Protein AF-A0A1G3MYM2-F1 (afdb_monomer)

Nearest PDB structures (foldseek):
  8jvi-assembly1_C  TM=4.795E-01  e=2.966E+00  Homo sapiens
  8jvi-assembly1_B  TM=2.446E-01  e=1.247E+00  Homo sapiens
  3g4x-assembly1_A  TM=4.030E-01  e=6.106E+00  Streptomyces coelicolor

Sequence (318 aa):
MAQHQAIEKPDFHPVFSILAILSVGLVLFGGLAGVITGSWQVRMYVAIASMIFDLVFVLEFLLRLFVFLPAPSTRPASHLVEMILLLVSSAVPFVIVSGPFILGWANADFTLAAVRGYWTSPNAVAALGTIASLRLLRPLRFFIAPLVDQQAGKLFIALIAALLCLVFGFAVAVDALLLPGYRGALIDTRRGISANLVLLPVAEANLAARSNVDIQALRIDGRLIFSDRDAKSLRPGDYEYYGDERSGTWFSLKPWQRARSLLEILSALLAISLPLLLAAGLRPRLSDGQSAALPPDSDDSPLHQPVGHAELDGILGK

Secondary structure (DSSP, 8-state):
------------HHHHHHHHHHHHHHHHHHHHHHHHH--HHHHHHHHHHHHHHHHHHHHHHHHHHHTSPPPGGG--HHHHHHHHHHHHHHHHHIIIIIHHHHHHHHTT-TTTGGGGS-S--TT---THHHHHGGGGHHHHHHHHHHHHHTT-HHHHHHHHHHHHHHHHHHHHHIIIIIHHHHHHHHHHHHHHHHHHHHHS-HHHHHHHHHH-TTEEEEEETTEEEEE-GGGGG--TTSEEEEE-SS-EEEEESHHHHHHHHHHHHHHHHHHHHHHHHHHHHHHHHHHHHHHHSSPP------------SSSSTTSS--

Solvent-accessible surface area (backbone atoms only — not comparable to full-atom values): 17448 Å² total; per-residue (Å²): 136,82,82,78,74,77,76,78,74,81,79,60,64,63,60,60,28,52,52,28,52,51,51,40,51,45,49,43,49,33,14,53,50,20,48,74,65,35,43,67,65,61,47,48,54,44,44,53,55,50,36,52,52,28,54,55,40,34,51,52,44,51,46,45,64,74,74,63,58,72,63,84,90,75,67,54,74,46,56,58,54,50,50,50,41,42,42,52,30,11,47,48,30,23,58,73,50,35,41,42,30,52,52,9,59,75,66,72,33,59,67,42,34,4,44,75,52,70,32,84,49,96,78,36,41,57,38,50,38,28,45,46,28,36,22,55,45,52,58,46,44,78,71,42,51,71,42,42,75,68,75,46,43,67,66,48,53,50,49,53,50,51,51,49,51,49,43,51,49,51,23,48,45,41,46,72,45,53,49,52,50,54,47,50,55,50,51,56,51,49,52,53,53,46,59,54,43,72,74,41,59,70,71,57,28,37,51,54,42,71,72,35,91,48,48,39,32,35,30,52,82,69,38,78,69,39,63,44,86,77,46,84,65,74,49,82,70,48,46,48,81,49,74,61,92,40,34,34,34,30,32,49,38,39,66,61,43,21,57,51,17,49,51,27,34,54,32,36,50,54,50,51,47,50,59,50,52,49,53,60,67,45,47,61,61,55,54,55,54,56,68,67,66,53,72,76,80,78,84,77,71,94,79,77,77,84,91,78,75,79,78,66,71,77,76,64,82,132

Radius of gyration: 30.61 Å; Cα contacts (8 Å, |Δi|>4): 347; chains: 1; bounding box: 72×57×110 Å

Structure (mmCIF, N/CA/C/O backbone):
data_AF-A0A1G3MYM2-F1
#
_entry.id   AF-A0A1G3MYM2-F1
#
loop_
_atom_site.group_PDB
_atom_site.id
_atom_site.type_symbol
_atom_site.label_atom_id
_atom_site.label_alt_id
_atom_site.label_comp_id
_atom_site.label_asym_id
_atom_site.label_entity_id
_atom_site.label_seq_id
_atom_site.pdbx_PDB_ins_code
_atom_site.Cartn_x
_atom_site.Cartn_y
_atom_site.Cartn_z
_atom_site.occupancy
_atom_site.B_iso_or_equiv
_atom_site.auth_seq_id
_atom_site.auth_comp_id
_atom_site.auth_asym_id
_atom_site.auth_atom_id
_atom_site.pdbx_PDB_model_num
ATOM 1 N N . MET A 1 1 ? -8.438 -0.134 60.330 1.00 45.81 1 MET A N 1
ATOM 2 C CA . MET A 1 1 ? -9.212 0.010 59.079 1.00 45.81 1 MET A CA 1
ATOM 3 C C . MET A 1 1 ? -8.331 0.720 58.067 1.00 45.81 1 MET A C 1
ATOM 5 O O . MET A 1 1 ? -8.154 1.923 58.172 1.00 45.81 1 MET A O 1
ATOM 9 N N . ALA A 1 2 ? -7.683 -0.029 57.174 1.00 44.78 2 ALA A N 1
ATOM 10 C CA . ALA A 1 2 ? -6.843 0.551 56.131 1.00 44.78 2 ALA A CA 1
ATOM 11 C C . ALA A 1 2 ? -7.739 0.945 54.951 1.00 44.78 2 ALA A C 1
ATOM 13 O O . ALA A 1 2 ? -8.368 0.080 54.344 1.00 44.78 2 ALA A O 1
ATOM 14 N N . GLN A 1 3 ? -7.819 2.242 54.652 1.00 41.62 3 GLN A N 1
ATOM 15 C CA . GLN A 1 3 ? -8.354 2.724 53.383 1.00 41.62 3 GLN A CA 1
ATOM 16 C C . GLN A 1 3 ? -7.460 2.168 52.271 1.00 41.62 3 GLN A C 1
ATOM 18 O O . GLN A 1 3 ? -6.344 2.641 52.063 1.00 41.62 3 GLN A O 1
ATOM 23 N N . HIS A 1 4 ? -7.930 1.139 51.567 1.00 44.09 4 HIS A N 1
ATOM 24 C CA . HIS A 1 4 ? -7.436 0.848 50.230 1.00 44.09 4 HIS A CA 1
ATOM 25 C C . HIS A 1 4 ? -7.813 2.043 49.356 1.00 44.09 4 HIS A C 1
ATOM 27 O O . HIS A 1 4 ? -8.931 2.129 48.853 1.00 44.09 4 HIS A O 1
ATOM 33 N N . GLN A 1 5 ? -6.889 2.998 49.231 1.00 45.84 5 GLN A N 1
ATOM 34 C CA . GLN A 1 5 ? -6.925 3.970 48.150 1.00 45.84 5 GLN A CA 1
ATOM 35 C C . GLN A 1 5 ? -6.967 3.162 46.857 1.00 45.84 5 GLN A C 1
ATOM 37 O O . GLN A 1 5 ? -6.015 2.452 46.526 1.00 45.84 5 GLN A O 1
ATOM 42 N N . ALA A 1 6 ? -8.113 3.203 46.180 1.00 49.12 6 ALA A N 1
ATOM 43 C CA . ALA A 1 6 ? -8.237 2.694 44.832 1.00 49.12 6 ALA A CA 1
ATOM 44 C C . ALA A 1 6 ? -7.198 3.446 44.001 1.00 49.12 6 ALA A C 1
ATOM 46 O O . ALA A 1 6 ? -7.332 4.644 43.771 1.00 49.12 6 ALA A O 1
ATOM 47 N N . ILE A 1 7 ? -6.115 2.757 43.642 1.00 46.94 7 ILE A N 1
ATOM 48 C CA . ILE A 1 7 ? -5.113 3.284 42.726 1.00 46.94 7 ILE A CA 1
ATOM 49 C C . ILE A 1 7 ? -5.864 3.540 41.424 1.00 46.94 7 ILE A C 1
ATOM 51 O O . ILE A 1 7 ? -6.245 2.594 40.729 1.00 46.94 7 ILE A O 1
ATOM 55 N N . GLU A 1 8 ? -6.136 4.813 41.149 1.00 46.19 8 GLU A N 1
ATOM 56 C CA . GLU A 1 8 ? -6.715 5.271 39.895 1.00 46.19 8 GLU A CA 1
ATOM 57 C C . GLU A 1 8 ? -5.798 4.769 38.780 1.00 46.19 8 GLU A C 1
ATOM 59 O O . GLU A 1 8 ? -4.639 5.176 38.662 1.00 46.19 8 GLU A O 1
ATOM 64 N N . LYS A 1 9 ? -6.273 3.779 38.017 1.00 54.12 9 LYS A N 1
ATOM 65 C CA . LYS A 1 9 ? -5.507 3.268 36.886 1.00 54.12 9 LYS A CA 1
ATOM 66 C C . LYS A 1 9 ? -5.423 4.403 35.864 1.00 54.12 9 LYS A C 1
ATOM 68 O O . LYS A 1 9 ? -6.473 4.897 35.461 1.00 54.12 9 LYS A O 1
ATOM 73 N N . PRO A 1 10 ? -4.220 4.817 35.437 1.00 54.44 10 PRO A N 1
ATOM 74 C CA . PRO A 1 10 ? -4.083 5.876 34.451 1.00 54.44 10 PRO A CA 1
ATOM 75 C C . PRO A 1 10 ? -4.841 5.516 33.171 1.00 54.44 10 PRO A C 1
ATOM 77 O O . PRO A 1 10 ? -4.626 4.459 32.569 1.00 54.44 10 PRO A O 1
ATOM 80 N N . ASP A 1 11 ? -5.739 6.410 32.766 1.00 68.44 11 ASP A N 1
ATOM 81 C CA . ASP A 1 11 ? -6.604 6.215 31.613 1.00 68.44 11 ASP A CA 1
ATOM 82 C C . ASP A 1 11 ? -5.821 6.530 30.328 1.00 68.44 11 ASP A C 1
ATOM 84 O O . ASP A 1 11 ? -5.793 7.652 29.829 1.00 68.44 11 ASP A O 1
ATOM 88 N N . PHE A 1 12 ? -5.126 5.534 29.770 1.00 70.94 12 PHE A N 1
ATOM 89 C CA . PHE A 1 12 ? -4.322 5.709 28.545 1.00 70.94 12 PHE A CA 1
ATOM 90 C C . PHE A 1 12 ? -5.161 5.798 27.257 1.00 70.94 12 PHE A C 1
ATOM 92 O O . PHE A 1 12 ? -4.633 5.921 26.148 1.00 70.94 12 PHE A O 1
ATOM 99 N N . HIS A 1 13 ? -6.485 5.736 27.376 1.00 72.50 13 HIS A N 1
ATOM 100 C CA . HIS A 1 13 ? -7.424 5.716 26.262 1.00 72.50 13 HIS A CA 1
ATOM 101 C C . HIS A 1 13 ? -7.286 6.879 25.246 1.00 72.50 13 HIS A C 1
ATOM 103 O O . HIS A 1 13 ? -7.299 6.604 24.036 1.00 72.50 13 HIS A O 1
ATOM 109 N N . PRO A 1 14 ? -7.131 8.156 25.643 1.00 82.56 14 PRO A N 1
ATOM 110 C CA . PRO A 1 14 ? -7.035 9.255 24.683 1.00 82.56 14 PRO A CA 1
ATOM 111 C C . PRO A 1 14 ? -5.728 9.215 23.880 1.00 82.56 14 PRO A C 1
ATOM 113 O O . PRO A 1 14 ? -5.755 9.436 22.669 1.00 82.56 14 PRO A O 1
ATOM 116 N N . VAL A 1 15 ? -4.608 8.829 24.502 1.00 87.69 15 VAL A N 1
ATOM 117 C CA . VAL A 1 15 ? -3.286 8.792 23.850 1.00 87.69 15 VAL A CA 1
ATOM 118 C C . VAL A 1 15 ? -3.286 7.834 22.658 1.00 87.69 15 VAL A C 1
ATOM 120 O O . VAL A 1 15 ? -2.944 8.228 21.545 1.00 87.69 15 VAL A O 1
ATOM 123 N N . PHE A 1 16 ? -3.752 6.596 22.845 1.00 87.44 16 PHE A N 1
ATOM 124 C CA . PHE A 1 16 ? -3.809 5.613 21.755 1.00 87.44 16 PHE A CA 1
ATOM 125 C C . PHE A 1 16 ? -4.806 5.984 20.652 1.00 87.44 16 PHE A C 1
ATOM 127 O O . PHE A 1 16 ? -4.635 5.573 19.505 1.00 87.44 16 PHE A O 1
ATOM 134 N N . SER A 1 17 ? -5.827 6.779 20.973 1.00 85.19 17 SER A N 1
ATOM 135 C CA . SER A 1 17 ? -6.796 7.267 19.985 1.00 85.19 17 SER A CA 1
ATOM 136 C C . SER A 1 17 ? -6.182 8.365 19.111 1.00 85.19 17 SER A C 1
ATOM 138 O O . SER A 1 17 ? -6.335 8.332 17.892 1.00 85.19 17 SER A O 1
ATOM 140 N N . ILE A 1 18 ? -5.414 9.280 19.712 1.00 88.12 18 ILE A N 1
ATOM 141 C CA . ILE A 1 18 ? -4.642 10.301 18.987 1.00 88.12 18 ILE A CA 1
ATOM 142 C C . ILE A 1 18 ? -3.587 9.634 18.101 1.00 88.12 18 ILE A C 1
ATOM 144 O O . ILE A 1 18 ? -3.500 9.944 16.914 1.00 88.12 18 ILE A O 1
ATOM 148 N N . LEU A 1 19 ? -2.833 8.670 18.640 1.00 91.06 19 LEU A N 1
ATOM 149 C CA . LEU A 1 19 ? -1.852 7.912 17.860 1.00 91.06 19 LEU A CA 1
ATOM 150 C C . LEU A 1 19 ? -2.510 7.196 16.676 1.00 91.06 19 LEU A C 1
ATOM 152 O O . LEU A 1 19 ? -1.936 7.171 15.591 1.00 91.06 19 LEU A O 1
ATOM 156 N N . ALA A 1 20 ? -3.715 6.644 16.848 1.00 87.75 20 ALA A N 1
ATOM 157 C CA . ALA A 1 20 ? -4.438 5.997 15.757 1.00 87.75 20 ALA A CA 1
ATOM 158 C C . ALA A 1 20 ? -4.777 6.987 14.634 1.00 87.75 20 ALA A C 1
ATOM 160 O O . ALA A 1 20 ? -4.510 6.693 13.468 1.00 87.75 20 ALA A O 1
ATOM 161 N N . ILE A 1 21 ? -5.277 8.179 14.976 1.00 87.19 21 ILE A N 1
ATOM 162 C CA . ILE A 1 21 ? -5.564 9.248 14.008 1.00 87.19 21 ILE A CA 1
ATOM 163 C C . ILE A 1 21 ? -4.282 9.678 13.282 1.00 87.19 21 ILE A C 1
ATOM 165 O O . ILE A 1 21 ? -4.254 9.702 12.051 1.00 87.19 21 ILE A O 1
ATOM 169 N N . LEU A 1 22 ? -3.200 9.941 14.025 1.00 90.81 22 LEU A N 1
ATOM 170 C CA . LEU A 1 22 ? -1.898 10.305 13.454 1.00 90.81 22 LEU A CA 1
ATOM 171 C C . LEU A 1 22 ? -1.365 9.221 12.513 1.00 90.81 22 LEU A C 1
ATOM 173 O O . LEU A 1 22 ? -0.854 9.530 11.439 1.00 90.81 22 LEU A O 1
ATOM 177 N N . SER A 1 23 ? -1.534 7.949 12.877 1.00 89.69 23 SER A N 1
ATOM 178 C CA . SER A 1 23 ? -1.084 6.827 12.056 1.00 89.69 23 SER A CA 1
ATOM 179 C C . SER A 1 23 ? -1.821 6.736 10.715 1.00 89.69 23 SER A C 1
ATOM 181 O O . SER A 1 23 ? -1.229 6.310 9.728 1.00 89.69 23 SER A O 1
ATOM 183 N N . VAL A 1 24 ? -3.091 7.151 10.653 1.00 85.62 24 VAL A N 1
ATOM 184 C CA . VAL A 1 24 ? -3.856 7.208 9.398 1.00 85.62 24 VAL A CA 1
ATOM 185 C C . VAL A 1 24 ? -3.528 8.477 8.614 1.00 85.62 24 VAL A C 1
ATOM 187 O O . VAL A 1 24 ? -3.388 8.420 7.394 1.00 85.62 24 VAL A O 1
ATOM 190 N N . GLY A 1 25 ? -3.295 9.599 9.300 1.00 87.56 25 GLY A N 1
ATOM 191 C CA . GLY A 1 25 ? -2.748 10.809 8.682 1.00 87.56 25 GLY A CA 1
ATOM 192 C C . GLY A 1 25 ? -1.405 10.551 7.989 1.00 87.56 25 GLY A C 1
ATOM 193 O O . GLY A 1 25 ? -1.175 11.031 6.882 1.00 87.56 25 GLY A O 1
ATOM 194 N N . LEU A 1 26 ? -0.556 9.709 8.582 1.00 87.56 26 LEU A N 1
ATOM 195 C CA . LEU A 1 26 ? 0.698 9.263 7.981 1.00 87.56 26 LEU A CA 1
ATOM 196 C C . LEU A 1 26 ? 0.480 8.456 6.686 1.00 87.56 26 LEU A C 1
ATOM 198 O O . LEU A 1 26 ? 1.238 8.632 5.732 1.00 87.56 26 LEU A O 1
ATOM 202 N N . VAL A 1 27 ? -0.553 7.606 6.622 1.00 83.38 27 VAL A N 1
ATOM 203 C CA . VAL A 1 27 ? -0.915 6.868 5.395 1.00 83.38 27 VAL A CA 1
ATOM 204 C C . VAL A 1 27 ? -1.344 7.837 4.292 1.00 83.38 27 VAL A C 1
ATOM 206 O O . VAL A 1 27 ? -0.861 7.723 3.167 1.00 83.38 27 VAL A O 1
ATOM 209 N N . LEU A 1 28 ? -2.178 8.832 4.614 1.00 86.75 28 LEU A N 1
ATOM 210 C CA . LEU A 1 28 ? -2.576 9.878 3.663 1.00 86.75 28 LEU A CA 1
ATOM 211 C C . LEU A 1 28 ? -1.376 10.690 3.170 1.00 86.75 28 LEU A C 1
ATOM 213 O O . LEU A 1 28 ? -1.234 10.908 1.968 1.00 86.75 28 LEU A O 1
ATOM 217 N N . PHE A 1 29 ? -0.495 11.102 4.084 1.00 88.81 29 PHE A N 1
ATOM 218 C CA . PHE A 1 29 ? 0.734 11.812 3.742 1.00 88.81 29 PHE A CA 1
ATOM 219 C C . PHE A 1 29 ? 1.614 10.983 2.800 1.00 88.81 29 PHE A C 1
ATOM 221 O O . PHE A 1 29 ? 2.083 11.495 1.785 1.00 88.81 29 PHE A O 1
ATOM 228 N N . GLY A 1 30 ? 1.797 9.693 3.092 1.00 84.25 30 GLY A N 1
ATOM 229 C CA . GLY A 1 30 ? 2.564 8.798 2.233 1.00 84.25 30 GLY A CA 1
ATOM 230 C C . GLY A 1 30 ? 1.941 8.577 0.863 1.00 84.25 30 GLY A C 1
ATOM 231 O O . GLY A 1 30 ? 2.665 8.593 -0.132 1.00 84.25 30 GLY A O 1
ATOM 232 N N . GLY A 1 31 ? 0.615 8.445 0.798 1.00 83.44 31 GLY A N 1
ATOM 233 C CA . GLY A 1 31 ? -0.123 8.392 -0.460 1.00 83.44 31 GLY A CA 1
ATOM 234 C C . GLY A 1 31 ? 0.082 9.668 -1.281 1.00 83.44 31 GLY A C 1
A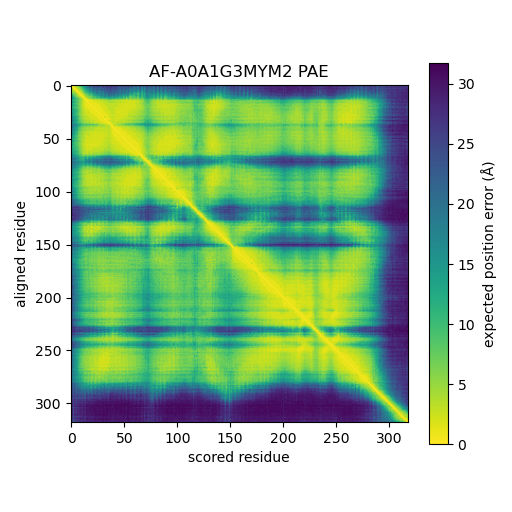TOM 235 O O . GLY A 1 31 ? 0.488 9.601 -2.438 1.00 83.44 31 GLY A O 1
ATOM 236 N N . LEU A 1 32 ? -0.103 10.847 -0.680 1.00 88.69 32 LEU A N 1
ATOM 237 C CA . LEU A 1 32 ? 0.096 12.136 -1.357 1.00 88.69 32 LEU A CA 1
ATOM 238 C C . LEU A 1 32 ? 1.531 12.304 -1.857 1.00 88.69 32 LEU A C 1
ATOM 240 O O . LEU A 1 32 ? 1.756 12.652 -3.018 1.00 88.69 32 LEU A O 1
ATOM 244 N N . ALA A 1 33 ? 2.512 12.003 -1.008 1.00 86.00 33 ALA A N 1
ATOM 245 C CA . ALA A 1 33 ? 3.911 12.084 -1.389 1.00 86.00 33 ALA A CA 1
ATOM 246 C C . ALA A 1 33 ? 4.254 11.081 -2.503 1.00 86.00 33 ALA A C 1
ATOM 248 O O . ALA A 1 33 ? 5.017 11.421 -3.409 1.00 86.00 33 ALA A O 1
ATOM 249 N N . GLY A 1 34 ? 3.657 9.885 -2.490 1.00 81.75 34 GLY A N 1
ATOM 250 C CA . GLY A 1 34 ? 3.785 8.886 -3.551 1.00 81.75 34 GLY A CA 1
ATOM 251 C C . GLY A 1 34 ? 3.180 9.336 -4.885 1.00 81.75 34 GLY A C 1
ATOM 252 O O . GLY A 1 34 ? 3.810 9.153 -5.925 1.00 81.75 34 GLY A O 1
ATOM 253 N N . VAL A 1 35 ? 2.025 10.011 -4.868 1.00 85.81 35 VAL A N 1
ATOM 254 C CA . VAL A 1 35 ? 1.414 10.604 -6.072 1.00 85.81 35 VAL A CA 1
ATOM 255 C C . VAL A 1 35 ? 2.296 11.713 -6.661 1.00 85.81 35 VAL A C 1
ATOM 257 O O . VAL A 1 35 ? 2.531 11.741 -7.870 1.00 85.81 35 VAL A O 1
ATOM 260 N N . ILE A 1 36 ? 2.827 12.608 -5.821 1.00 86.12 36 ILE A N 1
ATOM 261 C CA . ILE A 1 36 ? 3.653 13.738 -6.277 1.00 86.12 36 ILE A CA 1
ATOM 262 C C . ILE A 1 36 ? 5.002 13.237 -6.806 1.00 86.12 36 ILE A C 1
ATOM 264 O O . ILE A 1 36 ? 5.381 13.491 -7.953 1.00 86.12 36 ILE A O 1
ATOM 268 N N . THR A 1 37 ? 5.732 12.505 -5.966 1.00 81.19 37 THR A N 1
ATOM 269 C CA . THR A 1 37 ? 7.144 12.193 -6.214 1.00 81.19 37 THR A CA 1
ATOM 270 C C . THR A 1 37 ? 7.343 10.902 -6.998 1.00 81.19 37 THR A C 1
ATOM 272 O O . THR A 1 37 ? 8.299 10.805 -7.766 1.00 81.19 37 THR A O 1
ATOM 275 N N . GLY A 1 38 ? 6.472 9.903 -6.810 1.00 71.38 38 GLY A N 1
ATOM 276 C CA . GLY A 1 38 ? 6.747 8.533 -7.247 1.00 71.38 38 GLY A CA 1
ATOM 277 C C . GLY A 1 38 ? 8.089 8.018 -6.710 1.00 71.38 38 GLY A C 1
ATOM 278 O O . GLY A 1 38 ? 8.800 7.328 -7.429 1.00 71.38 38 GLY A O 1
ATOM 279 N N . SER A 1 39 ? 8.497 8.456 -5.510 1.00 75.25 39 SER A N 1
ATOM 280 C CA . SER A 1 39 ? 9.750 8.046 -4.873 1.00 75.25 39 SER A CA 1
ATOM 281 C C . SER A 1 39 ? 9.521 6.817 -4.003 1.00 75.25 39 SER A C 1
ATOM 283 O O . SER A 1 39 ? 8.713 6.830 -3.067 1.00 75.25 39 SER A O 1
ATOM 285 N N . TRP A 1 40 ? 10.303 5.766 -4.245 1.00 72.88 40 TRP A N 1
ATOM 286 C CA . TRP A 1 40 ? 10.272 4.578 -3.397 1.00 72.88 40 TRP A CA 1
ATOM 287 C C . TRP A 1 40 ? 10.782 4.850 -1.971 1.00 72.88 40 TRP A C 1
ATOM 289 O O . TRP A 1 40 ? 10.289 4.232 -1.028 1.00 72.88 40 TRP A O 1
ATOM 299 N N . GLN A 1 41 ? 11.723 5.790 -1.783 1.00 77.56 41 GLN A N 1
ATOM 300 C CA . GLN A 1 41 ? 12.315 6.065 -0.463 1.00 77.56 41 GLN A CA 1
ATOM 301 C C . GLN A 1 41 ? 11.296 6.675 0.494 1.00 77.56 41 GLN A C 1
ATOM 303 O O . GLN A 1 41 ? 11.184 6.241 1.638 1.00 77.56 41 GLN A O 1
ATOM 308 N N . VAL A 1 42 ? 10.520 7.654 0.019 1.00 77.00 42 VAL A N 1
ATOM 309 C CA . VAL A 1 42 ? 9.473 8.284 0.834 1.00 77.00 42 VAL A CA 1
ATOM 310 C C . VAL A 1 42 ? 8.458 7.236 1.286 1.00 77.00 42 VAL A C 1
ATOM 312 O O . VAL A 1 42 ? 8.102 7.177 2.464 1.00 77.00 42 VAL A O 1
ATOM 315 N N . ARG A 1 43 ? 8.062 6.341 0.374 1.00 74.12 43 ARG A N 1
ATOM 316 C CA . ARG A 1 43 ? 7.151 5.232 0.680 1.00 74.12 43 ARG A CA 1
ATOM 317 C C . ARG A 1 43 ? 7.748 4.278 1.716 1.00 74.12 43 ARG A C 1
ATOM 319 O O . ARG A 1 43 ? 7.025 3.840 2.608 1.00 74.12 43 ARG A O 1
ATOM 326 N N . MET A 1 44 ? 9.050 4.003 1.640 1.00 76.50 44 MET A N 1
ATOM 327 C CA . MET A 1 44 ? 9.760 3.172 2.614 1.00 76.50 44 MET A CA 1
ATOM 328 C C . MET A 1 44 ? 9.808 3.813 4.011 1.00 76.50 44 MET A C 1
ATOM 330 O O . MET A 1 44 ? 9.581 3.133 5.007 1.00 76.50 44 MET A O 1
ATOM 334 N N . TYR A 1 45 ? 10.036 5.123 4.122 1.00 83.50 45 TYR A N 1
ATOM 335 C CA . TYR A 1 45 ? 10.033 5.791 5.431 1.00 83.50 45 TYR A CA 1
ATOM 336 C C . TYR A 1 45 ? 8.646 5.805 6.075 1.00 83.50 45 TYR A C 1
ATOM 338 O O . TYR A 1 45 ? 8.501 5.461 7.250 1.00 83.50 45 TYR A O 1
ATOM 346 N N . VAL A 1 46 ? 7.610 6.113 5.289 1.00 83.06 46 VAL A N 1
ATOM 347 C CA . VAL A 1 46 ? 6.209 6.014 5.729 1.00 83.06 46 VAL A CA 1
ATOM 348 C C . VAL A 1 46 ? 5.877 4.584 6.159 1.00 83.06 46 VAL A C 1
ATOM 350 O O . VAL A 1 46 ? 5.122 4.380 7.115 1.00 83.06 46 VAL A O 1
ATOM 353 N N . ALA A 1 47 ? 6.474 3.590 5.496 1.00 77.50 47 ALA A N 1
ATOM 354 C CA . ALA A 1 47 ? 6.334 2.192 5.854 1.00 77.50 47 ALA A CA 1
ATOM 355 C C . ALA A 1 47 ? 6.754 1.905 7.282 1.00 77.50 47 ALA A C 1
ATOM 357 O O . ALA A 1 47 ? 5.981 1.373 8.079 1.00 77.50 47 ALA A O 1
ATOM 358 N N . ILE A 1 48 ? 8.009 2.249 7.558 1.00 84.50 48 ILE A N 1
ATOM 359 C CA . ILE A 1 48 ? 8.692 1.937 8.799 1.00 84.50 48 ILE A CA 1
ATOM 360 C C . ILE A 1 48 ? 7.950 2.642 9.927 1.00 84.50 48 ILE A C 1
ATOM 362 O O . ILE A 1 48 ? 7.586 2.008 10.912 1.00 84.50 48 ILE A O 1
ATOM 366 N N . ALA A 1 49 ? 7.604 3.914 9.729 1.00 88.81 49 ALA A N 1
ATOM 367 C CA . ALA A 1 49 ? 6.794 4.659 10.680 1.00 88.81 49 ALA A CA 1
ATOM 368 C C . ALA A 1 49 ? 5.423 3.993 10.922 1.00 88.81 49 ALA A C 1
ATOM 370 O O . ALA A 1 49 ? 5.030 3.782 12.067 1.00 88.81 49 ALA A O 1
ATOM 371 N N . SER A 1 50 ? 4.722 3.558 9.870 1.00 85.31 50 SER A N 1
ATOM 372 C CA . SER A 1 50 ? 3.438 2.852 10.011 1.00 85.31 50 SER A CA 1
ATOM 373 C C . SER A 1 50 ? 3.566 1.481 10.687 1.00 85.31 50 SER A C 1
ATOM 375 O O . SER A 1 50 ? 2.627 1.055 11.351 1.00 85.31 50 SER A O 1
ATOM 377 N N . MET A 1 51 ? 4.692 0.782 10.514 1.00 87.00 51 MET A N 1
ATOM 378 C CA . MET A 1 51 ? 4.999 -0.478 11.204 1.00 87.00 51 MET A CA 1
ATOM 379 C C . MET A 1 51 ? 5.228 -0.246 12.701 1.00 87.00 51 MET A C 1
ATOM 381 O O . MET A 1 51 ? 4.734 -1.016 13.519 1.00 87.00 51 MET A O 1
ATOM 385 N N . ILE A 1 52 ? 5.931 0.830 13.065 1.00 91.50 52 ILE A N 1
ATOM 386 C CA . ILE A 1 52 ? 6.140 1.212 14.468 1.00 91.50 52 ILE A CA 1
ATOM 387 C C . ILE A 1 52 ? 4.791 1.452 15.159 1.00 91.50 52 ILE A C 1
ATOM 389 O O . ILE A 1 52 ? 4.578 0.952 16.261 1.00 91.50 52 ILE A O 1
ATOM 393 N N . PHE A 1 53 ? 3.851 2.134 14.496 1.00 91.69 53 PHE A N 1
ATOM 394 C CA . PHE A 1 53 ? 2.490 2.287 15.019 1.00 91.69 53 PHE A CA 1
ATOM 395 C C . PHE A 1 53 ? 1.801 0.940 15.267 1.00 91.69 53 PHE A C 1
ATOM 397 O O . PHE A 1 53 ? 1.234 0.745 16.339 1.00 91.69 53 PHE A O 1
ATOM 404 N N . ASP A 1 54 ? 1.877 -0.005 14.325 1.00 90.38 54 ASP A N 1
ATOM 405 C CA . ASP A 1 54 ? 1.273 -1.331 14.515 1.00 90.38 54 ASP A CA 1
ATOM 406 C C . ASP A 1 54 ? 1.888 -2.092 15.691 1.00 90.38 54 ASP A C 1
ATOM 408 O O . ASP A 1 54 ? 1.156 -2.713 16.457 1.00 90.38 54 ASP A O 1
ATOM 412 N N . LEU A 1 55 ? 3.209 -2.010 15.877 1.00 91.81 55 LEU A N 1
ATOM 413 C CA . LEU A 1 55 ? 3.889 -2.615 17.025 1.00 91.81 55 LEU A CA 1
ATOM 414 C C . LEU A 1 55 ? 3.395 -2.022 18.348 1.00 91.81 55 LEU A C 1
ATOM 416 O O . LEU A 1 55 ? 3.082 -2.767 19.276 1.00 91.81 55 LEU A O 1
ATOM 420 N N . VAL A 1 56 ? 3.272 -0.693 18.421 1.00 93.25 56 VAL A N 1
ATOM 421 C CA . VAL A 1 56 ? 2.744 0.008 19.602 1.00 93.25 56 VAL A CA 1
ATOM 422 C C . VAL A 1 56 ? 1.303 -0.424 19.895 1.00 93.25 56 VAL A C 1
ATOM 424 O O . VAL A 1 56 ? 0.964 -0.716 21.042 1.00 93.25 56 VAL A O 1
ATOM 427 N N . PHE A 1 57 ? 0.458 -0.514 18.866 1.00 92.50 57 PHE A N 1
ATOM 428 C CA . PHE A 1 57 ? -0.942 -0.917 19.008 1.00 92.50 57 PHE A CA 1
ATOM 429 C C . PHE A 1 57 ? -1.110 -2.386 19.392 1.00 92.50 57 PHE A C 1
ATOM 431 O O . PHE A 1 57 ? -1.954 -2.702 20.229 1.00 92.50 57 PHE A O 1
ATOM 438 N N . VAL A 1 58 ? -0.313 -3.287 18.817 1.00 93.19 58 VAL A N 1
ATOM 439 C CA . VAL A 1 58 ? -0.323 -4.702 19.200 1.00 93.19 58 VAL A CA 1
A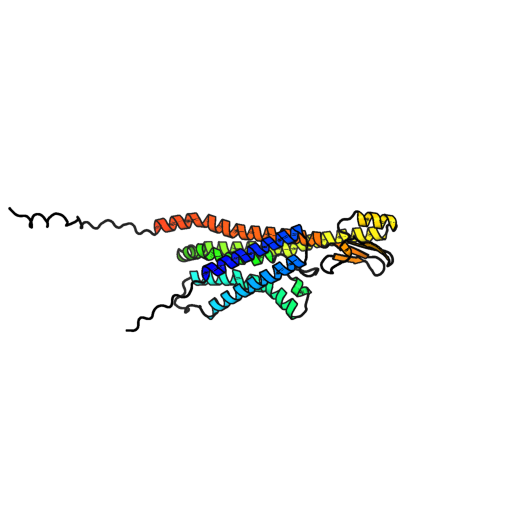TOM 440 C C . VAL A 1 58 ? 0.161 -4.883 20.628 1.00 93.19 58 VAL A C 1
ATOM 442 O O . VAL A 1 58 ? -0.464 -5.631 21.372 1.00 93.19 58 VAL A O 1
ATOM 445 N N . LEU A 1 59 ? 1.217 -4.180 21.045 1.00 91.75 59 LEU A N 1
ATOM 446 C CA . LEU A 1 59 ? 1.695 -4.252 22.423 1.00 91.75 59 LEU A CA 1
ATOM 447 C C . LEU A 1 59 ? 0.612 -3.801 23.411 1.00 91.75 59 LEU A C 1
ATOM 449 O O . LEU A 1 59 ? 0.367 -4.483 24.403 1.00 91.75 59 LEU A O 1
ATOM 453 N N . GLU A 1 60 ? -0.083 -2.699 23.120 1.00 90.81 60 GLU A N 1
ATOM 454 C CA . GLU A 1 60 ? -1.209 -2.244 23.940 1.00 90.81 60 GLU A CA 1
ATOM 455 C C . GLU A 1 60 ? -2.349 -3.270 23.982 1.00 90.81 60 GLU A C 1
ATOM 457 O O . GLU A 1 60 ? -2.869 -3.563 25.061 1.00 90.81 60 GLU A O 1
ATOM 462 N N . PHE A 1 61 ? -2.702 -3.862 22.839 1.00 90.12 61 PHE A N 1
ATOM 463 C CA . PHE A 1 61 ? -3.694 -4.932 22.787 1.00 90.12 61 PHE A CA 1
ATOM 464 C C . PHE A 1 61 ? -3.285 -6.133 23.655 1.00 90.12 61 PHE A C 1
ATOM 466 O O . PHE A 1 61 ? -4.093 -6.602 24.454 1.00 90.12 61 PHE A O 1
ATOM 473 N N . LEU A 1 62 ? -2.035 -6.596 23.558 1.00 89.75 62 LEU A N 1
ATOM 474 C CA . LEU A 1 62 ? -1.527 -7.721 24.350 1.00 89.75 62 LEU A CA 1
ATOM 475 C C . LEU A 1 62 ? -1.523 -7.400 25.851 1.00 89.75 62 LEU A C 1
ATOM 477 O O . LEU A 1 62 ? -1.945 -8.230 26.654 1.00 89.75 62 LEU A O 1
ATOM 481 N N . LEU A 1 63 ? -1.119 -6.188 26.244 1.00 87.06 63 LEU A N 1
ATOM 482 C CA . LEU A 1 63 ? -1.171 -5.756 27.644 1.00 87.06 63 LEU A CA 1
ATOM 483 C C . LEU A 1 63 ? -2.608 -5.766 28.177 1.00 87.06 63 LEU A C 1
ATOM 485 O O . LEU A 1 63 ? -2.860 -6.288 29.262 1.00 87.06 63 LEU A O 1
ATOM 489 N N . ARG A 1 64 ? -3.578 -5.258 27.409 1.00 82.81 64 ARG A N 1
ATOM 490 C CA . ARG A 1 64 ? -4.998 -5.316 27.793 1.00 82.81 64 ARG A CA 1
ATOM 491 C C . ARG A 1 64 ? -5.521 -6.748 27.870 1.00 82.81 64 ARG A C 1
ATOM 493 O O . ARG A 1 64 ? -6.251 -7.069 28.804 1.00 82.81 64 ARG A O 1
ATOM 500 N N . LEU A 1 65 ? -5.113 -7.596 26.927 1.00 85.12 65 LEU A N 1
ATOM 501 C CA . LEU A 1 65 ? -5.552 -8.983 26.844 1.00 85.12 65 LEU A CA 1
ATOM 502 C C . LEU A 1 65 ? -5.031 -9.838 28.011 1.00 85.12 65 LEU A C 1
ATOM 504 O O . LEU A 1 65 ? -5.768 -10.668 28.534 1.00 85.12 65 LEU A O 1
ATOM 508 N N . PHE A 1 66 ? -3.772 -9.654 28.416 1.00 83.31 66 PHE A N 1
ATOM 509 C CA . PHE A 1 66 ? -3.119 -10.537 29.390 1.00 83.31 66 PHE A CA 1
ATOM 510 C C . PHE A 1 66 ? -2.998 -9.948 30.799 1.00 83.31 66 PHE A C 1
ATOM 512 O O . PHE A 1 66 ? -2.996 -10.707 31.764 1.00 83.31 66 PHE A O 1
ATOM 519 N N . VAL A 1 67 ? -2.905 -8.623 30.943 1.00 78.69 67 VAL A N 1
ATOM 520 C CA . VAL A 1 67 ? -2.643 -7.969 32.241 1.00 78.69 67 VAL A CA 1
ATOM 521 C C . VAL A 1 67 ? -3.908 -7.365 32.842 1.00 78.69 67 VAL A C 1
ATOM 523 O O . VAL A 1 67 ? -4.102 -7.403 34.055 1.00 78.69 67 VAL A O 1
ATOM 526 N N . PHE A 1 68 ? -4.786 -6.807 32.007 1.00 71.12 68 PHE A N 1
ATOM 527 C CA . PHE A 1 68 ? -5.934 -6.021 32.471 1.00 71.12 68 PHE A CA 1
ATOM 528 C C . PHE A 1 68 ? -7.284 -6.715 32.289 1.00 71.12 68 PHE A C 1
ATOM 530 O O . PHE A 1 68 ? -8.317 -6.084 32.509 1.00 71.12 68 PHE A O 1
ATOM 537 N N . LEU A 1 69 ? -7.290 -8.000 31.924 1.00 69.38 69 LEU A N 1
ATOM 538 C CA . LEU A 1 69 ? -8.515 -8.741 31.660 1.00 69.38 69 LEU A CA 1
ATOM 539 C C . LEU A 1 69 ? -9.325 -8.930 32.962 1.00 69.38 69 LEU A C 1
ATOM 541 O O . LEU A 1 69 ? -8.849 -9.606 33.878 1.00 69.38 69 LEU A O 1
ATOM 545 N N . PRO A 1 70 ? -10.553 -8.383 33.069 1.00 63.22 70 PRO A N 1
ATOM 546 C CA . PRO A 1 70 ? -11.401 -8.591 34.240 1.00 63.22 70 PRO A CA 1
ATOM 547 C C . PRO A 1 70 ? -11.758 -10.071 34.400 1.00 63.22 70 PRO A C 1
ATOM 549 O O . PRO A 1 70 ? -11.812 -10.813 33.408 1.00 63.22 70 PRO A O 1
ATOM 552 N N . ALA A 1 71 ? -12.051 -10.504 35.628 1.00 64.12 71 ALA A N 1
ATOM 553 C CA . ALA A 1 71 ? -12.527 -11.860 35.894 1.00 64.12 71 ALA A CA 1
ATOM 554 C C . ALA A 1 71 ? -13.758 -12.195 35.015 1.00 64.12 71 ALA A C 1
ATOM 556 O O . ALA A 1 71 ? -14.585 -11.315 34.772 1.00 64.12 71 ALA A O 1
ATOM 557 N N . PRO A 1 72 ? -13.908 -13.440 34.519 1.00 62.66 72 PRO A N 1
ATOM 558 C CA . PRO A 1 72 ? -14.978 -13.805 33.582 1.00 62.66 72 PRO A CA 1
ATOM 559 C C . PRO A 1 72 ? -16.395 -13.503 34.089 1.00 62.66 72 PRO A C 1
ATOM 561 O O . PRO A 1 72 ? -17.285 -13.246 33.286 1.00 62.66 72 PRO A O 1
ATOM 564 N N . SER A 1 73 ? -16.595 -13.513 35.408 1.00 56.88 73 SER A N 1
ATOM 565 C CA . SER A 1 73 ? -17.893 -13.348 36.067 1.00 56.88 73 SER A CA 1
ATOM 566 C C . SER A 1 73 ? -18.421 -11.910 36.118 1.00 56.88 73 SER A C 1
ATOM 568 O O . SER A 1 73 ? -19.587 -11.726 36.446 1.00 56.88 73 SER A O 1
ATOM 570 N N . THR A 1 74 ? -17.611 -10.894 35.795 1.00 62.12 74 THR A N 1
ATOM 571 C CA . THR A 1 74 ? -18.001 -9.472 35.899 1.00 62.12 74 THR A CA 1
ATOM 572 C C . THR A 1 74 ? -17.936 -8.721 34.570 1.00 62.12 74 THR A C 1
ATOM 574 O O . THR A 1 74 ? -17.934 -7.492 34.555 1.00 62.12 74 THR A O 1
ATOM 577 N N . ARG A 1 75 ? -17.861 -9.431 33.436 1.00 67.31 75 ARG A N 1
ATOM 578 C CA . ARG A 1 75 ? -17.676 -8.799 32.122 1.00 67.31 75 ARG A CA 1
ATOM 579 C C . ARG A 1 75 ? -19.007 -8.315 31.535 1.00 67.31 75 ARG A C 1
ATOM 581 O O . ARG A 1 75 ? -19.825 -9.157 31.161 1.00 67.31 75 ARG A O 1
ATOM 588 N N . PRO A 1 76 ? -19.219 -6.997 31.376 1.00 67.88 76 PRO A N 1
ATOM 589 C CA . PRO A 1 76 ? -20.339 -6.499 30.589 1.00 67.88 76 PRO A CA 1
ATOM 590 C C . PRO A 1 76 ? -20.138 -6.833 29.102 1.00 67.88 76 PRO A C 1
ATOM 592 O O . PRO A 1 76 ? -19.009 -6.991 28.628 1.00 67.88 76 PRO A O 1
ATOM 595 N N . ALA A 1 77 ? -21.232 -6.926 28.341 1.00 68.56 77 ALA A N 1
ATOM 596 C CA . ALA A 1 77 ? -21.188 -7.220 26.903 1.00 68.56 77 ALA A CA 1
ATOM 597 C C . ALA A 1 77 ? -20.371 -6.179 26.106 1.00 68.56 77 ALA A C 1
ATOM 599 O O . ALA A 1 77 ? -19.713 -6.526 25.121 1.00 68.56 77 ALA A O 1
ATOM 600 N N . SER A 1 78 ? -20.343 -4.927 26.573 1.00 70.19 78 SER A N 1
ATOM 601 C CA . SER A 1 78 ? -19.512 -3.840 26.044 1.00 70.19 78 SER A CA 1
ATOM 602 C C . SER A 1 78 ? -18.013 -4.154 26.061 1.00 70.19 78 SER A C 1
ATOM 604 O O . SER A 1 78 ? -17.309 -3.792 25.118 1.00 70.19 78 SER A O 1
ATOM 606 N N . HIS A 1 79 ? -17.527 -4.930 27.035 1.00 76.75 79 HIS A N 1
ATOM 607 C CA . HIS A 1 79 ? -16.121 -5.341 27.097 1.00 76.75 79 HIS A CA 1
ATOM 608 C C . HIS A 1 79 ? -15.741 -6.292 25.950 1.00 76.75 79 HIS A C 1
ATOM 610 O O . HIS A 1 79 ? -14.633 -6.229 25.420 1.00 76.75 79 HIS A O 1
ATOM 616 N N . LEU A 1 80 ? -16.645 -7.190 25.539 1.00 77.19 80 LEU A N 1
ATOM 617 C CA . LEU A 1 80 ? -16.388 -8.104 24.420 1.00 77.19 80 LEU A CA 1
ATOM 618 C C . LEU A 1 80 ? -16.275 -7.320 23.107 1.00 77.19 80 LEU A C 1
ATOM 620 O O . LEU A 1 80 ? -15.346 -7.542 22.330 1.00 77.19 80 LEU A O 1
ATOM 624 N N . VAL A 1 81 ? -17.177 -6.360 22.895 1.00 76.19 81 VAL A N 1
ATOM 625 C CA . VAL A 1 81 ? -17.144 -5.465 21.732 1.00 76.19 81 VAL A CA 1
ATOM 626 C C . VAL A 1 81 ? -15.870 -4.619 21.722 1.00 76.19 81 VAL A C 1
ATOM 628 O O . VAL A 1 81 ? -15.223 -4.512 20.681 1.00 76.19 81 VAL A O 1
ATOM 631 N N . GLU A 1 82 ? -15.460 -4.073 22.870 1.00 78.81 82 GLU A N 1
ATOM 632 C CA . GLU A 1 82 ? -14.210 -3.316 22.982 1.00 78.81 82 GLU A CA 1
ATOM 633 C C . GLU A 1 82 ? -12.989 -4.175 22.622 1.00 78.81 82 GLU A C 1
ATOM 635 O O . GLU A 1 82 ? -12.130 -3.736 21.856 1.00 78.81 82 GLU A O 1
ATOM 640 N N . MET A 1 83 ? -12.930 -5.418 23.108 1.00 81.81 83 MET A N 1
ATOM 641 C CA . MET A 1 83 ? -11.836 -6.336 22.781 1.00 81.81 83 MET A CA 1
ATOM 642 C C . MET A 1 83 ? -11.800 -6.696 21.294 1.00 81.81 83 MET A C 1
ATOM 644 O O . MET A 1 83 ? -10.714 -6.750 20.717 1.00 81.81 83 MET A O 1
ATOM 648 N N . ILE A 1 84 ? -12.956 -6.888 20.649 1.00 82.81 84 ILE A N 1
ATOM 649 C CA . ILE A 1 84 ? -13.021 -7.102 19.196 1.00 82.81 84 ILE A CA 1
ATOM 650 C C . ILE A 1 84 ? -12.512 -5.864 18.453 1.00 82.81 84 ILE A C 1
ATOM 652 O O . ILE A 1 84 ? -11.686 -5.990 17.551 1.00 82.81 84 ILE A O 1
ATOM 656 N N . LEU A 1 85 ? -12.955 -4.664 18.839 1.00 81.31 85 LEU A N 1
ATOM 657 C CA . LEU A 1 85 ? -12.496 -3.417 18.221 1.00 81.31 85 LEU A CA 1
ATOM 658 C C . LEU A 1 85 ? -10.982 -3.235 18.380 1.00 81.31 85 LEU A C 1
ATOM 660 O O . LEU A 1 85 ? -10.307 -2.846 17.427 1.00 81.31 85 LEU A O 1
ATOM 664 N N . LEU A 1 86 ? -10.426 -3.551 19.551 1.00 84.38 86 LEU A N 1
ATOM 665 C CA . LEU A 1 86 ? -8.983 -3.511 19.793 1.00 84.38 86 LEU A CA 1
ATOM 666 C C . LEU A 1 86 ? -8.233 -4.556 18.961 1.00 84.38 86 LEU A C 1
ATOM 668 O O . LEU A 1 86 ? -7.241 -4.213 18.320 1.00 84.38 86 LEU A O 1
ATOM 672 N N . LEU A 1 87 ? -8.721 -5.796 18.899 1.00 87.44 87 LEU A N 1
ATOM 673 C CA . LEU A 1 87 ? -8.129 -6.852 18.077 1.00 87.44 87 LEU A CA 1
ATOM 674 C C . LEU A 1 87 ? -8.088 -6.433 16.600 1.00 87.44 87 LEU A C 1
ATOM 676 O O . LEU A 1 87 ? -7.035 -6.468 15.963 1.00 87.44 87 LEU A O 1
ATOM 680 N N . VAL A 1 88 ? -9.222 -5.982 16.066 1.00 86.12 88 VAL A N 1
ATOM 681 C CA . VAL A 1 88 ? -9.364 -5.611 14.653 1.00 86.12 88 VAL A CA 1
ATOM 682 C C . VAL A 1 88 ? -8.597 -4.330 14.317 1.00 86.12 88 VAL A C 1
ATOM 684 O O . VAL A 1 88 ? -8.053 -4.211 13.227 1.00 86.12 88 VAL A O 1
ATOM 687 N N . SER A 1 89 ? -8.486 -3.380 15.243 1.00 87.19 89 SER A N 1
ATOM 688 C CA . SER A 1 89 ? -7.727 -2.142 15.017 1.00 87.19 89 SER A CA 1
ATOM 689 C C . SER A 1 89 ? -6.215 -2.275 15.208 1.00 87.19 89 SER A C 1
ATOM 691 O O . SER A 1 89 ? -5.489 -1.338 14.874 1.00 87.19 89 SER A O 1
ATOM 693 N N . SER A 1 90 ? -5.734 -3.401 15.747 1.00 89.31 90 SER A N 1
ATOM 694 C CA . SER A 1 90 ? -4.324 -3.576 16.136 1.00 89.31 90 SER A CA 1
ATOM 695 C C . SER A 1 90 ? -3.696 -4.799 15.489 1.00 89.31 90 SER A C 1
ATOM 697 O O . SER A 1 90 ? -2.752 -4.681 14.713 1.00 89.31 90 SER A O 1
ATOM 699 N N . ALA A 1 91 ? -4.242 -5.979 15.783 1.00 88.00 91 ALA A N 1
ATOM 700 C CA . ALA A 1 91 ? -3.678 -7.242 15.339 1.00 88.00 91 ALA A CA 1
ATOM 701 C C . ALA A 1 91 ? -3.876 -7.443 13.837 1.00 88.00 91 ALA A C 1
ATOM 703 O O . ALA A 1 91 ? -2.961 -7.908 13.170 1.00 88.00 91 ALA A O 1
ATOM 704 N N . VAL A 1 92 ? -5.028 -7.055 13.284 1.00 85.88 92 VAL A N 1
ATOM 705 C CA . VAL A 1 92 ? -5.302 -7.209 11.847 1.00 85.88 92 VAL A CA 1
ATOM 706 C C . VAL A 1 92 ? -4.362 -6.344 10.990 1.00 85.88 92 VAL A C 1
ATOM 708 O O . VAL A 1 92 ? -3.692 -6.915 10.125 1.00 85.88 92 VAL A O 1
ATOM 711 N N . PRO A 1 93 ? -4.218 -5.020 11.229 1.00 84.31 93 PRO A N 1
ATOM 712 C CA . PRO A 1 93 ? -3.189 -4.221 10.570 1.00 84.31 93 PRO A CA 1
ATOM 713 C C . PRO A 1 93 ? -1.799 -4.821 10.741 1.00 84.31 93 PRO A C 1
ATOM 715 O O . PRO A 1 93 ? -1.096 -5.011 9.757 1.00 84.31 93 PRO A O 1
ATOM 718 N N . PHE A 1 94 ? -1.417 -5.216 11.955 1.00 86.69 94 PHE A N 1
ATOM 719 C CA . PHE A 1 94 ? -0.102 -5.803 12.163 1.00 86.69 94 PHE A CA 1
ATOM 720 C C . PHE A 1 94 ? 0.109 -7.078 11.342 1.00 86.69 94 PHE A C 1
ATOM 722 O O . PHE A 1 94 ? 1.042 -7.123 10.553 1.00 86.69 94 PHE A O 1
ATOM 729 N N . VAL A 1 95 ? -0.755 -8.084 11.469 1.00 84.56 95 VAL A N 1
ATOM 730 C CA . VAL A 1 95 ? -0.590 -9.402 10.835 1.00 84.56 95 VAL A CA 1
ATOM 731 C C . VAL A 1 95 ? -0.632 -9.319 9.313 1.00 84.56 95 VAL A C 1
ATOM 733 O O . VAL A 1 95 ? 0.121 -10.031 8.660 1.00 84.56 95 VAL A O 1
ATOM 736 N N . ILE A 1 96 ? -1.478 -8.460 8.739 1.00 78.94 96 ILE A N 1
ATOM 737 C CA . ILE A 1 96 ? -1.643 -8.393 7.280 1.00 78.94 96 ILE A CA 1
ATOM 738 C C . ILE A 1 96 ? -0.657 -7.402 6.645 1.00 78.94 96 ILE A C 1
ATOM 740 O O . ILE A 1 96 ? -0.155 -7.642 5.550 1.00 78.94 96 ILE A O 1
ATOM 744 N N . VAL A 1 97 ? -0.353 -6.292 7.325 1.00 77.00 97 VAL A N 1
ATOM 745 C CA . VAL A 1 97 ? 0.393 -5.161 6.747 1.00 77.00 97 VAL A CA 1
ATOM 746 C C . VAL A 1 97 ? 1.855 -5.130 7.194 1.00 77.00 97 VAL A C 1
ATOM 748 O O . VAL A 1 97 ? 2.739 -4.836 6.388 1.00 77.00 97 VAL A O 1
ATOM 751 N N . SER A 1 98 ? 2.127 -5.381 8.474 1.00 81.62 98 SER A N 1
ATOM 752 C CA . SER A 1 98 ? 3.463 -5.227 9.077 1.00 81.62 98 SER A CA 1
ATOM 753 C C . SER A 1 98 ? 4.195 -6.550 9.297 1.00 81.62 98 SER A C 1
ATOM 755 O O . SER A 1 98 ? 5.415 -6.596 9.186 1.00 81.62 98 SER A O 1
ATOM 757 N N . GLY A 1 99 ? 3.471 -7.636 9.544 1.00 81.38 99 GLY A N 1
ATOM 758 C CA . GLY A 1 99 ? 4.000 -8.974 9.780 1.00 81.38 99 GLY A CA 1
ATOM 759 C C . GLY A 1 99 ? 4.803 -9.494 8.591 1.00 81.38 99 GLY A C 1
ATOM 760 O O . GLY A 1 99 ? 5.976 -9.810 8.775 1.00 81.38 99 GLY A O 1
ATOM 761 N N . PRO A 1 100 ? 4.252 -9.504 7.362 1.00 77.38 100 PRO A N 1
ATOM 762 C CA . PRO A 1 100 ? 4.983 -9.959 6.184 1.00 77.38 100 PRO A CA 1
ATOM 763 C C . PRO A 1 100 ? 6.220 -9.102 5.902 1.00 77.38 100 PRO A C 1
ATOM 765 O O . PRO A 1 100 ? 7.261 -9.626 5.521 1.00 77.38 100 PRO A O 1
ATOM 768 N N . PHE A 1 101 ? 6.135 -7.795 6.173 1.00 76.75 101 PHE A N 1
ATOM 769 C CA . PHE A 1 101 ? 7.269 -6.884 6.056 1.00 76.75 101 PHE A CA 1
ATOM 770 C C . PHE A 1 101 ? 8.400 -7.249 7.032 1.00 76.75 101 PHE A C 1
ATOM 772 O O . PHE A 1 101 ? 9.547 -7.385 6.610 1.00 76.75 101 PHE A O 1
ATOM 779 N N . ILE A 1 102 ? 8.080 -7.458 8.315 1.00 80.62 102 ILE A N 1
ATOM 780 C CA . ILE A 1 102 ? 9.053 -7.857 9.344 1.00 80.62 102 ILE A CA 1
ATOM 781 C C . ILE A 1 102 ? 9.646 -9.232 9.023 1.00 80.62 102 ILE A C 1
ATOM 783 O O . ILE A 1 102 ? 10.862 -9.396 9.074 1.00 80.62 102 ILE A O 1
ATOM 787 N N . LEU A 1 103 ? 8.807 -10.207 8.661 1.00 81.00 103 LEU A N 1
ATOM 788 C CA . LEU A 1 103 ? 9.244 -11.562 8.317 1.00 81.00 103 LEU A CA 1
ATOM 789 C C . LEU A 1 103 ? 10.138 -11.577 7.074 1.00 81.00 103 LEU A C 1
ATOM 791 O O . LEU A 1 103 ? 11.143 -12.283 7.065 1.00 81.00 103 LEU A O 1
ATOM 795 N N . GLY A 1 104 ? 9.808 -10.788 6.051 1.00 76.19 104 GLY A N 1
ATOM 796 C CA . GLY A 1 104 ? 10.640 -10.646 4.860 1.00 76.19 104 GLY A CA 1
ATOM 797 C C . GLY A 1 104 ? 12.011 -10.065 5.185 1.00 76.19 104 GLY A C 1
ATOM 798 O O . GLY A 1 104 ? 13.028 -10.619 4.780 1.00 76.19 104 GLY A O 1
ATOM 799 N N . TRP A 1 105 ? 12.059 -9.006 5.997 1.00 78.06 105 TRP A N 1
ATOM 800 C CA . TRP A 1 105 ? 13.326 -8.439 6.465 1.00 78.06 105 TRP A CA 1
ATOM 801 C C . TRP A 1 105 ? 14.141 -9.419 7.315 1.00 78.06 105 TRP A C 1
ATOM 803 O O . TRP A 1 105 ? 15.345 -9.541 7.107 1.00 78.06 105 TRP A O 1
ATOM 813 N N . ALA A 1 106 ? 13.498 -10.138 8.237 1.00 85.25 106 ALA A N 1
ATOM 814 C CA . ALA A 1 106 ? 14.166 -11.094 9.118 1.00 85.25 106 ALA A CA 1
ATOM 815 C C . ALA A 1 106 ? 14.771 -12.288 8.360 1.00 85.25 106 ALA A C 1
ATOM 817 O O . ALA A 1 106 ? 15.825 -12.783 8.749 1.00 85.25 106 ALA A O 1
ATOM 818 N N . ASN A 1 107 ? 14.129 -12.727 7.273 1.00 82.88 107 ASN A N 1
ATOM 819 C CA . ASN A 1 107 ? 14.575 -13.868 6.467 1.00 82.88 107 ASN A CA 1
ATOM 820 C C . ASN A 1 107 ? 15.376 -13.466 5.216 1.00 82.88 107 ASN A C 1
ATOM 822 O O . ASN A 1 107 ? 15.660 -14.322 4.383 1.00 82.88 107 ASN A O 1
ATOM 826 N N . ALA A 1 108 ? 15.709 -12.179 5.054 1.00 78.06 108 ALA A N 1
ATOM 827 C CA . ALA A 1 108 ? 16.279 -11.627 3.820 1.00 78.06 108 ALA A CA 1
ATOM 828 C C . ALA A 1 108 ? 15.456 -11.954 2.549 1.00 78.06 108 ALA A C 1
ATOM 830 O O . ALA A 1 108 ? 15.980 -11.957 1.434 1.00 78.06 108 ALA A O 1
ATOM 831 N N . ASP A 1 109 ? 14.151 -12.196 2.706 1.00 72.81 109 ASP A N 1
ATOM 832 C CA . ASP A 1 109 ? 13.214 -12.393 1.609 1.00 72.81 109 ASP A CA 1
ATOM 833 C C . ASP A 1 109 ? 12.611 -11.041 1.214 1.00 72.81 109 ASP A C 1
ATOM 835 O O . ASP A 1 109 ? 11.599 -10.567 1.747 1.00 72.81 109 ASP A O 1
ATOM 839 N N . PHE A 1 110 ? 13.255 -10.411 0.233 1.00 65.75 110 PHE A N 1
ATOM 840 C CA . PHE A 1 110 ? 12.831 -9.121 -0.297 1.00 65.75 110 PHE A CA 1
ATOM 841 C C . PHE A 1 110 ? 11.499 -9.179 -1.052 1.00 65.75 110 PHE A C 1
ATOM 843 O O . PHE A 1 110 ? 10.895 -8.129 -1.262 1.00 65.75 110 PHE A O 1
ATOM 850 N N . THR A 1 111 ? 11.003 -10.368 -1.421 1.00 63.97 111 THR A N 1
ATOM 851 C CA . THR A 1 111 ? 9.669 -10.525 -2.019 1.00 63.97 111 THR A CA 1
ATOM 852 C C . THR A 1 111 ? 8.575 -10.453 -0.957 1.00 63.97 111 THR A C 1
ATOM 854 O O . THR A 1 111 ? 7.577 -9.762 -1.159 1.00 63.97 111 THR A O 1
ATOM 857 N N . LEU A 1 112 ? 8.808 -11.049 0.215 1.00 59.47 112 LEU A N 1
ATOM 858 C CA . LEU A 1 112 ? 7.952 -10.920 1.398 1.00 59.47 112 LEU A CA 1
ATOM 859 C C . LEU A 1 112 ? 8.038 -9.511 2.012 1.00 59.47 112 LEU A C 1
ATOM 861 O O . LEU A 1 112 ? 7.019 -8.918 2.370 1.00 59.47 112 LEU A O 1
ATOM 865 N N . ALA A 1 113 ? 9.228 -8.901 2.027 1.00 59.62 113 ALA A N 1
ATOM 866 C CA . ALA A 1 113 ? 9.396 -7.504 2.442 1.00 59.62 113 ALA A CA 1
ATOM 867 C C . ALA A 1 113 ? 8.719 -6.515 1.468 1.00 59.62 113 ALA A C 1
ATOM 869 O O . ALA A 1 113 ? 8.412 -5.374 1.829 1.00 59.62 113 ALA A O 1
ATOM 870 N N . ALA A 1 114 ? 8.433 -6.959 0.238 1.00 57.84 114 ALA A N 1
ATOM 871 C CA . ALA A 1 114 ? 7.713 -6.196 -0.772 1.00 57.84 114 ALA A CA 1
ATOM 872 C C . ALA A 1 114 ? 6.206 -6.127 -0.537 1.00 57.84 114 ALA A C 1
ATOM 874 O O . ALA A 1 114 ? 5.531 -5.498 -1.346 1.00 57.84 114 ALA A O 1
ATOM 875 N N . VAL A 1 115 ? 5.653 -6.737 0.517 1.00 51.59 115 VAL A N 1
ATOM 876 C CA . VAL A 1 115 ? 4.196 -6.782 0.740 1.00 51.59 115 VAL A CA 1
ATOM 877 C C . VAL A 1 115 ? 3.571 -5.389 0.840 1.00 51.59 115 VAL A C 1
ATOM 879 O O . VAL A 1 115 ? 2.396 -5.246 0.576 1.00 51.59 115 VAL A O 1
ATOM 882 N N . ARG A 1 116 ? 4.348 -4.321 1.038 1.00 51.31 116 ARG A N 1
ATOM 883 C CA . ARG A 1 116 ? 3.891 -2.924 0.917 1.00 51.31 116 ARG A CA 1
ATOM 884 C C . ARG A 1 116 ? 4.428 -2.171 -0.321 1.00 51.31 116 ARG A C 1
ATOM 886 O O . ARG A 1 116 ? 4.434 -0.939 -0.386 1.00 51.31 116 ARG A O 1
ATOM 893 N N . GLY A 1 117 ? 4.827 -2.899 -1.360 1.00 48.44 117 GLY A N 1
ATOM 894 C CA . GLY A 1 117 ? 5.261 -2.347 -2.647 1.00 48.44 117 GLY A CA 1
ATOM 895 C C . GLY A 1 117 ? 6.617 -1.670 -2.610 1.00 48.44 117 GLY A C 1
ATOM 896 O O . GLY A 1 117 ? 6.816 -0.711 -3.355 1.00 48.44 117 GLY A O 1
ATOM 897 N N . TYR A 1 118 ? 7.503 -2.115 -1.720 1.00 48.81 118 TYR A N 1
ATOM 898 C CA . TYR A 1 118 ? 8.859 -1.570 -1.573 1.00 48.81 118 TYR A CA 1
ATOM 899 C C . TYR A 1 118 ? 9.880 -2.227 -2.486 1.00 48.81 118 TYR A C 1
ATOM 901 O O . TYR A 1 118 ? 10.916 -1.635 -2.767 1.00 48.81 118 TYR A O 1
ATOM 909 N N . TRP A 1 119 ? 9.553 -3.415 -2.987 1.00 41.56 119 TRP A N 1
ATOM 910 C CA . TRP A 1 119 ? 10.266 -4.049 -4.078 1.00 41.56 119 TRP A CA 1
ATOM 911 C C . TRP A 1 119 ? 9.348 -4.119 -5.292 1.00 41.56 119 TRP A C 1
ATOM 913 O O . TRP A 1 119 ? 8.129 -4.247 -5.162 1.00 41.56 119 TRP A O 1
ATOM 923 N N . THR A 1 120 ? 9.940 -4.097 -6.477 1.00 49.31 120 THR A N 1
ATOM 924 C CA . THR A 1 120 ? 9.283 -4.146 -7.791 1.00 49.31 120 THR A CA 1
ATOM 925 C C . THR A 1 120 ? 8.702 -5.529 -8.114 1.00 49.31 120 THR A C 1
ATOM 927 O O . THR A 1 120 ? 8.511 -5.890 -9.276 1.00 49.31 120 THR A O 1
ATOM 930 N N . SER A 1 121 ? 8.389 -6.317 -7.079 1.00 48.38 121 SER A N 1
ATOM 931 C CA . SER A 1 121 ? 7.856 -7.664 -7.221 1.00 48.38 121 SER A CA 1
ATOM 932 C C . SER A 1 121 ? 6.513 -7.626 -7.965 1.00 48.38 121 SER A C 1
ATOM 934 O O . SER A 1 121 ? 5.664 -6.783 -7.645 1.00 48.38 121 SER A O 1
ATOM 936 N N . PRO A 1 122 ? 6.299 -8.519 -8.950 1.00 46.66 122 PRO A N 1
ATOM 937 C CA . PRO A 1 122 ? 5.021 -8.753 -9.632 1.00 46.66 122 PRO A CA 1
ATOM 938 C C . PRO A 1 122 ? 3.810 -8.811 -8.695 1.00 46.66 122 PRO A C 1
ATOM 940 O O . PRO A 1 122 ? 2.741 -8.328 -9.052 1.00 46.66 122 PRO A O 1
ATOM 943 N N . ASN A 1 123 ? 4.020 -9.310 -7.473 1.00 45.78 123 ASN A N 1
ATOM 944 C CA . ASN A 1 123 ? 2.969 -9.728 -6.545 1.00 45.78 123 ASN A CA 1
ATOM 945 C C . ASN A 1 123 ? 2.858 -8.838 -5.293 1.00 45.78 123 ASN A C 1
ATOM 947 O O . ASN A 1 123 ? 2.330 -9.263 -4.268 1.00 45.78 123 ASN A O 1
ATOM 951 N N . ALA A 1 124 ? 3.409 -7.622 -5.326 1.00 49.03 124 ALA A N 1
ATOM 952 C CA . ALA A 1 124 ? 3.406 -6.742 -4.163 1.00 49.03 124 ALA A CA 1
ATOM 953 C C . ALA A 1 124 ? 2.001 -6.177 -3.866 1.00 49.03 124 ALA A C 1
ATOM 955 O O . ALA A 1 124 ? 1.575 -5.206 -4.497 1.00 49.03 124 ALA A O 1
ATOM 956 N N . VAL A 1 125 ? 1.336 -6.750 -2.860 1.00 50.72 125 VAL A N 1
ATOM 957 C CA . VAL A 1 125 ? 0.045 -6.327 -2.277 1.00 50.72 125 VAL A CA 1
ATOM 958 C C . VAL A 1 125 ? 0.050 -4.818 -1.988 1.00 50.72 125 VAL A C 1
ATOM 960 O O . VAL A 1 125 ? 1.067 -4.264 -1.576 1.00 50.72 125 VAL A O 1
ATOM 963 N N . ALA A 1 126 ? -1.032 -4.101 -2.263 1.00 50.56 126 ALA A N 1
ATOM 964 C CA . ALA A 1 126 ? -1.110 -2.643 -2.216 1.00 50.56 126 ALA A CA 1
ATOM 965 C C . ALA A 1 126 ? -2.239 -2.063 -1.378 1.00 50.56 126 ALA A C 1
ATOM 967 O O . ALA A 1 126 ? -2.087 -0.951 -0.871 1.00 50.56 126 ALA A O 1
ATOM 968 N N . ALA A 1 127 ? -3.312 -2.800 -1.135 1.00 50.41 127 ALA A N 1
ATOM 969 C CA . ALA A 1 127 ? -4.466 -2.332 -0.384 1.00 50.41 127 ALA A CA 1
ATOM 970 C C . ALA A 1 127 ? -4.269 -2.381 1.138 1.00 50.41 127 ALA A C 1
ATOM 972 O O . ALA A 1 127 ? -5.211 -2.406 1.931 1.00 50.41 127 ALA A O 1
ATOM 973 N N . LEU A 1 128 ? -3.013 -2.321 1.570 1.00 58.88 128 L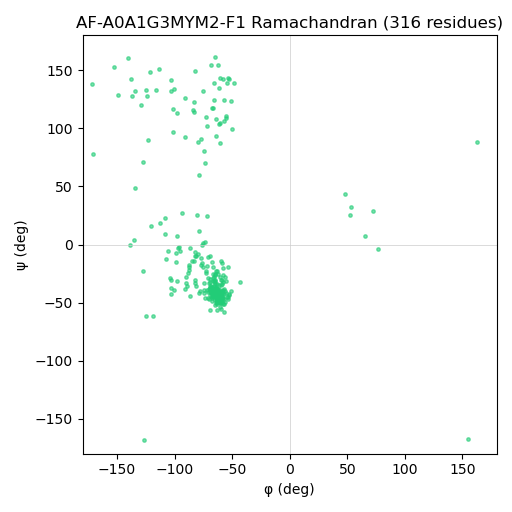EU A N 1
ATOM 974 C CA . LEU A 1 128 ? -2.628 -2.266 2.970 1.00 58.88 128 LEU A CA 1
ATOM 975 C C . LEU A 1 128 ? -2.948 -0.904 3.609 1.00 58.88 128 LEU A C 1
ATOM 977 O O . LEU A 1 128 ? -3.075 -0.825 4.830 1.00 58.88 128 LEU A O 1
ATOM 981 N N . GLY A 1 129 ? -3.161 0.145 2.802 1.00 58.81 129 GLY A N 1
ATOM 982 C CA . GLY A 1 129 ? -3.683 1.436 3.267 1.00 58.81 129 GLY A CA 1
ATOM 983 C C . GLY A 1 129 ? -5.099 1.335 3.852 1.00 58.81 129 GLY A C 1
ATOM 984 O O . GLY A 1 129 ? -5.355 1.880 4.924 1.00 58.81 129 GLY A O 1
ATOM 985 N N . THR A 1 130 ? -5.993 0.568 3.214 1.00 65.38 130 THR A N 1
ATOM 986 C CA . THR A 1 130 ? -7.372 0.326 3.690 1.00 65.38 130 THR A CA 1
ATOM 987 C C . THR A 1 130 ? -7.394 -0.465 4.997 1.00 65.38 130 THR A C 1
ATOM 989 O O . THR A 1 130 ? -8.223 -0.238 5.878 1.00 65.38 130 THR A O 1
ATOM 992 N N . ILE A 1 131 ? -6.456 -1.398 5.156 1.00 74.62 131 ILE A N 1
ATOM 993 C CA . ILE A 1 131 ? -6.349 -2.191 6.383 1.00 74.62 131 ILE A CA 1
ATOM 994 C C . ILE A 1 131 ? -5.768 -1.331 7.512 1.00 74.62 131 ILE A C 1
ATOM 996 O O . ILE A 1 131 ? -6.270 -1.377 8.633 1.00 74.62 131 ILE A O 1
ATOM 1000 N N . ALA A 1 132 ? -4.786 -0.469 7.228 1.00 72.94 132 ALA A N 1
ATOM 1001 C CA . ALA A 1 132 ? -4.249 0.471 8.212 1.00 72.94 132 ALA A CA 1
ATOM 1002 C C . ALA A 1 132 ? -5.317 1.436 8.761 1.00 72.94 132 ALA A C 1
ATOM 1004 O O . ALA A 1 132 ? -5.262 1.821 9.928 1.00 72.94 132 ALA A O 1
ATOM 1005 N N . SER A 1 133 ? -6.336 1.788 7.975 1.00 73.50 133 SER A N 1
ATOM 1006 C CA . SER A 1 133 ? -7.448 2.611 8.463 1.00 73.50 133 SER A CA 1
ATOM 1007 C C . SER A 1 133 ? -8.398 1.912 9.442 1.00 73.50 133 SER A C 1
ATOM 1009 O O . SER A 1 133 ? -9.146 2.605 10.132 1.00 73.50 133 SER A O 1
ATOM 1011 N N . LEU A 1 134 ? -8.309 0.586 9.630 1.00 81.12 134 LEU A N 1
ATOM 1012 C CA . LEU A 1 134 ? -8.993 -0.101 10.740 1.00 81.12 134 LEU A CA 1
ATOM 1013 C C . LEU A 1 134 ? -8.569 0.449 12.111 1.00 81.12 134 LEU A C 1
ATOM 1015 O O . LEU A 1 134 ? -9.311 0.332 13.085 1.00 81.12 134 LEU A O 1
ATOM 1019 N N . ARG A 1 135 ? -7.416 1.125 12.194 1.00 84.69 135 ARG A N 1
ATOM 1020 C CA . ARG A 1 135 ? -6.975 1.842 13.397 1.00 84.69 135 ARG A CA 1
ATOM 1021 C C . ARG A 1 135 ? -7.981 2.920 13.841 1.00 84.69 135 ARG A C 1
ATOM 1023 O O . ARG A 1 135 ? -8.075 3.185 15.037 1.00 84.69 135 ARG A O 1
ATOM 1030 N N . LEU A 1 136 ? -8.798 3.480 12.935 1.00 81.94 136 LEU A N 1
ATOM 1031 C CA . LEU A 1 136 ? -9.863 4.448 13.269 1.00 81.94 136 LEU A CA 1
ATOM 1032 C C . LEU A 1 136 ? -11.040 3.843 14.044 1.00 81.94 136 LEU A C 1
ATOM 1034 O O . LEU A 1 136 ? -11.849 4.582 14.602 1.00 81.94 136 LEU A O 1
ATOM 1038 N N . LEU A 1 137 ? -11.118 2.517 14.165 1.00 79.62 137 LEU A N 1
ATOM 1039 C CA . LEU A 1 137 ? -12.062 1.876 15.081 1.00 79.62 137 LEU A CA 1
ATOM 1040 C C . LEU A 1 137 ? -11.760 2.213 16.554 1.00 79.62 137 LEU A C 1
ATOM 1042 O O . LEU A 1 137 ? -12.660 2.172 17.390 1.00 79.62 137 LEU A O 1
ATOM 1046 N N . ARG A 1 138 ? -10.515 2.601 16.877 1.00 81.12 138 ARG A N 1
ATOM 1047 C CA . ARG A 1 138 ? -10.097 2.997 18.233 1.00 81.12 138 ARG A CA 1
ATOM 1048 C C . ARG A 1 138 ? -10.826 4.242 18.741 1.00 81.12 138 ARG A C 1
ATOM 1050 O O . ARG A 1 138 ? -11.457 4.135 19.788 1.00 81.12 138 ARG A O 1
ATOM 1057 N N . PRO A 1 139 ? -10.792 5.401 18.055 1.00 76.81 139 PRO A N 1
ATOM 1058 C CA . PRO A 1 139 ? -11.558 6.567 18.490 1.00 76.81 139 PRO A CA 1
ATOM 1059 C C . PRO A 1 139 ? -13.075 6.342 18.419 1.00 76.81 139 PRO A C 1
ATOM 1061 O O . PRO A 1 139 ? -13.808 6.947 19.195 1.00 76.81 139 PRO A O 1
ATOM 1064 N N . LEU A 1 140 ? -13.567 5.441 17.559 1.00 73.75 140 LEU A N 1
ATOM 1065 C CA . LEU A 1 140 ? -15.000 5.143 17.500 1.00 73.75 140 LEU A CA 1
ATOM 1066 C C . LEU A 1 140 ? -15.554 4.551 18.803 1.00 73.75 140 LEU A C 1
ATOM 1068 O O . LEU A 1 140 ? -16.737 4.731 19.087 1.00 73.75 140 LEU A O 1
ATOM 1072 N N . ARG A 1 141 ? -14.726 3.899 19.632 1.00 73.56 141 ARG A N 1
ATOM 1073 C CA . ARG A 1 141 ? -15.183 3.265 20.882 1.00 73.56 141 ARG A CA 1
ATOM 1074 C C . ARG A 1 141 ? -15.920 4.220 21.825 1.00 73.56 141 ARG A C 1
ATOM 1076 O O . ARG A 1 141 ? -16.835 3.785 22.513 1.00 73.56 141 ARG A O 1
ATOM 1083 N N . PHE A 1 142 ? -15.561 5.508 21.817 1.00 70.69 142 PHE A N 1
ATOM 1084 C CA . PHE A 1 142 ? -16.192 6.528 22.661 1.00 70.69 142 PHE A CA 1
ATOM 1085 C C . PHE A 1 142 ? -17.658 6.773 22.292 1.00 70.69 142 PHE A C 1
ATOM 1087 O O . PHE A 1 142 ? -18.459 7.117 23.152 1.00 70.69 142 PHE A O 1
ATOM 1094 N N . PHE A 1 143 ? -18.023 6.546 21.030 1.00 69.44 143 PHE A N 1
ATOM 1095 C CA . PHE A 1 143 ? -19.407 6.628 20.563 1.00 69.44 143 PHE A CA 1
ATOM 1096 C C . PHE A 1 143 ? -20.148 5.296 20.725 1.00 69.44 143 PHE A C 1
ATOM 1098 O O . PHE A 1 143 ? -21.371 5.271 20.802 1.00 69.44 143 PHE A O 1
ATOM 1105 N N . ILE A 1 144 ? -19.406 4.188 20.759 1.00 66.12 144 ILE A N 1
ATOM 1106 C CA . ILE A 1 144 ? -19.940 2.824 20.716 1.00 66.12 144 ILE A CA 1
ATOM 1107 C C . ILE A 1 144 ? -20.303 2.304 22.104 1.00 66.12 144 ILE A C 1
ATOM 1109 O O . ILE A 1 144 ? -21.357 1.689 22.257 1.00 66.12 144 ILE A O 1
ATOM 1113 N N . ALA A 1 145 ? -19.442 2.526 23.100 1.00 65.62 145 ALA A N 1
ATOM 1114 C CA . ALA A 1 145 ? -19.628 1.978 24.443 1.00 65.62 145 ALA A CA 1
ATOM 1115 C C . ALA A 1 145 ? -21.019 2.294 25.042 1.00 65.62 145 ALA A C 1
ATOM 1117 O O . ALA A 1 145 ? -21.665 1.356 25.506 1.00 65.62 145 ALA A O 1
ATOM 1118 N N . PRO A 1 146 ? -21.561 3.526 24.923 1.00 65.88 146 PRO A N 1
ATOM 1119 C CA . PRO A 1 146 ? -22.892 3.845 25.449 1.00 65.88 146 PRO A CA 1
ATOM 1120 C C . PRO A 1 146 ? -24.042 3.117 24.729 1.00 65.88 146 PRO A C 1
ATOM 1122 O O . PRO A 1 146 ? -25.084 2.860 25.323 1.00 65.88 146 PRO A O 1
ATOM 1125 N N . LEU A 1 147 ? -23.874 2.781 23.444 1.00 65.56 147 LEU A N 1
ATOM 1126 C CA . LEU A 1 147 ? -24.926 2.191 22.602 1.00 65.56 147 LEU A CA 1
ATOM 1127 C C . LEU A 1 147 ? -25.076 0.680 22.798 1.00 65.56 147 LEU A C 1
ATOM 1129 O O . LEU A 1 147 ? -26.166 0.134 22.620 1.00 65.56 147 LEU A O 1
ATOM 1133 N N . VAL A 1 148 ? -23.982 -0.009 23.127 1.00 66.31 148 VAL A N 1
ATOM 1134 C CA . VAL A 1 148 ? -23.990 -1.464 23.336 1.00 66.31 148 VAL A CA 1
ATOM 1135 C C . VAL A 1 148 ? -24.759 -1.827 24.606 1.00 66.31 148 VAL A C 1
ATOM 1137 O O . VAL A 1 148 ? -25.486 -2.822 24.607 1.00 66.31 148 VAL A O 1
ATOM 1140 N N . ASP A 1 149 ? -24.667 -0.991 25.641 1.00 65.94 149 ASP A N 1
ATOM 1141 C CA . ASP A 1 149 ? -25.339 -1.220 26.923 1.00 65.94 149 ASP A CA 1
ATOM 1142 C C . ASP A 1 149 ? -26.859 -0.934 26.861 1.00 65.94 149 ASP A C 1
ATOM 1144 O O . ASP A 1 149 ? -27.622 -1.485 27.650 1.00 65.94 149 ASP A O 1
ATOM 1148 N N . GLN A 1 150 ? -27.340 -0.177 25.863 1.00 63.81 150 GLN A N 1
ATOM 1149 C CA . GLN A 1 150 ? -28.759 0.186 25.677 1.00 63.81 150 GLN A CA 1
ATOM 1150 C C . GLN A 1 150 ? -29.558 -0.758 24.742 1.00 63.81 150 GLN A C 1
ATOM 1152 O O . GLN A 1 150 ? -30.524 -0.346 24.108 1.00 63.81 150 GLN A O 1
ATOM 1157 N N . GLN A 1 151 ? -29.179 -2.036 24.617 1.00 58.06 151 GLN A N 1
ATOM 1158 C CA . GLN A 1 151 ? -29.852 -3.050 23.767 1.00 58.06 151 GLN A CA 1
ATOM 1159 C C . GLN A 1 151 ? -29.810 -2.821 22.234 1.00 58.06 151 GLN A C 1
ATOM 1161 O O . GLN A 1 151 ? -30.348 -3.634 21.478 1.00 58.06 151 GLN A O 1
ATOM 1166 N N . ALA A 1 152 ? -29.069 -1.832 21.717 1.00 58.41 152 ALA A N 1
ATOM 1167 C CA . ALA A 1 152 ? -28.853 -1.642 20.270 1.00 58.41 152 ALA A CA 1
ATOM 1168 C C . ALA A 1 152 ? -27.787 -2.588 19.653 1.00 58.41 152 ALA A C 1
ATOM 1170 O O . ALA A 1 152 ? -27.365 -2.415 18.504 1.00 58.41 152 ALA A O 1
ATOM 1171 N N . GLY A 1 153 ? -27.354 -3.617 20.393 1.00 60.91 153 GLY A N 1
ATOM 1172 C CA . GLY A 1 153 ? -26.184 -4.442 20.072 1.00 60.91 153 GLY A CA 1
ATOM 1173 C C . GLY A 1 153 ? -26.232 -5.174 18.723 1.00 60.91 153 GLY A C 1
ATOM 1174 O O . GLY A 1 153 ? -25.205 -5.277 18.058 1.00 60.91 153 GLY A O 1
ATOM 1175 N N . LYS A 1 154 ? -27.403 -5.641 18.259 1.00 68.44 154 LYS A N 1
ATOM 1176 C CA . LYS A 1 154 ? -27.512 -6.390 16.984 1.00 68.44 154 LYS A CA 1
ATOM 1177 C C . LYS A 1 154 ? -27.290 -5.511 15.752 1.00 68.44 154 LYS A C 1
ATOM 1179 O O . LYS A 1 154 ? -26.518 -5.884 14.872 1.00 68.44 154 LYS A O 1
ATOM 1184 N N . LEU A 1 155 ? -27.938 -4.344 15.700 1.00 70.38 155 LEU A N 1
ATOM 1185 C CA . LEU A 1 155 ? -27.739 -3.372 14.619 1.00 70.38 155 LEU A CA 1
ATOM 1186 C C . LEU A 1 155 ? -26.282 -2.901 14.596 1.00 70.38 155 LEU A C 1
ATOM 1188 O O . LEU A 1 155 ? -25.686 -2.739 13.538 1.00 70.38 155 LEU A O 1
ATOM 1192 N N . PHE A 1 156 ? -2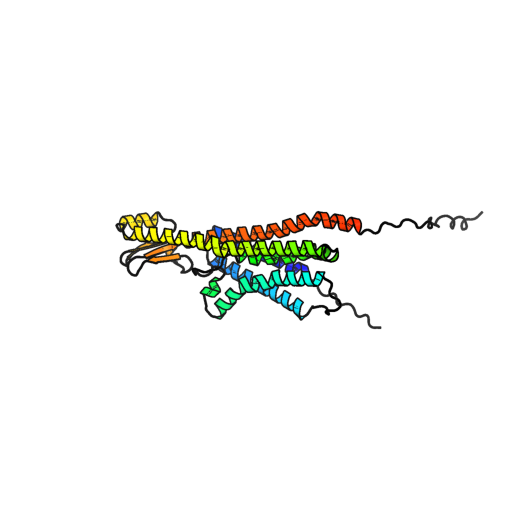5.701 -2.730 15.779 1.00 69.56 156 PHE A N 1
ATOM 1193 C CA . PHE A 1 156 ? -24.332 -2.281 15.927 1.00 69.56 156 PHE A CA 1
ATOM 1194 C C . PHE A 1 156 ? -23.299 -3.310 15.434 1.00 69.56 156 PHE A C 1
ATOM 1196 O O . PHE A 1 156 ? -22.410 -2.968 14.654 1.00 69.56 156 PHE A O 1
ATOM 1203 N N . ILE A 1 157 ? -23.456 -4.583 15.814 1.00 71.81 157 ILE A N 1
ATOM 1204 C CA . ILE A 1 157 ? -22.633 -5.682 15.286 1.00 71.81 157 ILE A CA 1
ATOM 1205 C C . ILE A 1 157 ? -22.774 -5.762 13.763 1.00 71.81 157 ILE A C 1
ATOM 1207 O O . ILE A 1 157 ? -21.769 -5.917 13.073 1.00 71.81 157 ILE A O 1
ATOM 1211 N N . ALA A 1 158 ? -23.988 -5.591 13.228 1.00 73.81 158 ALA A N 1
ATOM 1212 C CA . ALA A 1 158 ? -24.215 -5.564 11.786 1.00 73.81 158 ALA A CA 1
ATOM 1213 C C . ALA A 1 158 ? -23.498 -4.387 11.097 1.00 73.81 158 ALA A C 1
ATOM 1215 O O . ALA A 1 158 ? -22.937 -4.575 10.022 1.00 73.81 158 ALA A O 1
ATOM 1216 N N . LEU A 1 159 ? -23.448 -3.202 11.717 1.00 74.44 159 LEU A N 1
ATOM 1217 C CA . LEU A 1 159 ? -22.726 -2.039 11.184 1.00 74.44 159 LEU A CA 1
ATOM 1218 C C . LEU A 1 159 ? -21.204 -2.227 11.214 1.00 74.44 159 LEU A C 1
ATOM 1220 O O . LEU A 1 159 ? -20.549 -1.923 10.218 1.00 74.44 159 LEU A O 1
ATOM 1224 N N . ILE A 1 160 ? -20.638 -2.760 12.307 1.00 74.00 160 ILE A N 1
ATOM 1225 C CA . ILE A 1 160 ? -19.212 -3.132 12.340 1.00 74.00 160 ILE A CA 1
ATOM 1226 C C . ILE A 1 160 ? -18.932 -4.177 11.262 1.00 74.00 160 ILE A C 1
ATOM 1228 O O . ILE A 1 160 ? -17.983 -4.021 10.499 1.00 74.00 160 ILE A O 1
ATOM 1232 N N . ALA A 1 161 ? -19.739 -5.237 11.187 1.00 75.50 161 ALA A N 1
ATOM 1233 C CA . ALA A 1 161 ? -19.545 -6.302 10.212 1.00 75.50 161 ALA A CA 1
ATOM 1234 C C . ALA A 1 161 ? -19.615 -5.762 8.777 1.00 75.50 161 ALA A C 1
ATOM 1236 O O . ALA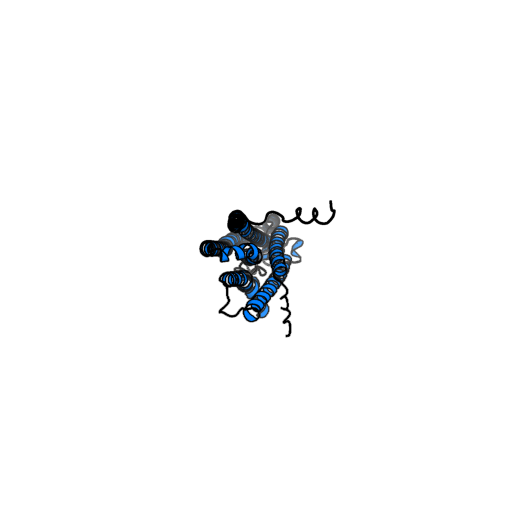 A 1 161 ? -18.742 -6.076 7.975 1.00 75.50 161 ALA A O 1
ATOM 1237 N N . ALA A 1 162 ? -20.579 -4.888 8.473 1.00 77.69 162 ALA A N 1
ATOM 1238 C CA . ALA A 1 162 ? -20.692 -4.230 7.175 1.00 77.69 162 ALA A CA 1
ATOM 1239 C C . ALA A 1 162 ? -19.473 -3.346 6.863 1.00 77.69 162 ALA A C 1
ATOM 1241 O O . ALA A 1 162 ? -18.942 -3.413 5.756 1.00 77.69 162 ALA A O 1
ATOM 1242 N N . LEU A 1 163 ? -18.988 -2.570 7.840 1.00 76.88 163 LEU A N 1
ATOM 1243 C CA . LEU A 1 163 ? -17.764 -1.774 7.717 1.00 76.88 163 LEU A CA 1
ATOM 1244 C C . LEU A 1 163 ? -16.551 -2.663 7.416 1.00 76.88 163 LEU A C 1
ATOM 1246 O O . LEU A 1 163 ? -15.791 -2.367 6.497 1.00 76.88 163 LEU A O 1
ATOM 1250 N N . LEU A 1 164 ? -16.384 -3.767 8.146 1.00 77.25 164 LEU A N 1
ATOM 1251 C CA . LEU A 1 164 ? -15.295 -4.709 7.901 1.00 77.25 164 LEU A CA 1
ATOM 1252 C C . LEU A 1 164 ? -15.423 -5.349 6.521 1.00 77.25 164 LEU A C 1
ATOM 1254 O O . LEU A 1 164 ? -14.461 -5.318 5.761 1.00 77.25 164 LEU A O 1
ATOM 1258 N N . CYS A 1 165 ? -16.602 -5.848 6.150 1.00 81.62 165 CYS A N 1
ATOM 1259 C CA . CYS A 1 165 ? -16.849 -6.401 4.820 1.00 81.62 165 CYS A CA 1
ATOM 1260 C C . CYS A 1 165 ? -16.530 -5.398 3.707 1.00 81.62 165 CYS A C 1
ATOM 1262 O O . CYS A 1 165 ? -15.944 -5.787 2.702 1.00 81.62 165 CYS A O 1
ATOM 1264 N N . LEU A 1 166 ? -16.859 -4.117 3.885 1.00 80.81 166 LEU A N 1
ATOM 1265 C CA . LEU A 1 166 ? -16.574 -3.074 2.902 1.00 80.81 166 LEU A CA 1
ATOM 1266 C C . LEU A 1 166 ? -15.073 -2.763 2.826 1.00 80.81 166 LEU A C 1
ATOM 1268 O O . LEU A 1 166 ? -14.522 -2.729 1.731 1.00 80.81 166 LEU A O 1
ATOM 1272 N N . VAL A 1 167 ? -14.394 -2.598 3.966 1.00 77.19 167 VAL A N 1
ATOM 1273 C CA . VAL A 1 167 ? -12.942 -2.344 4.022 1.00 77.19 167 VAL A CA 1
ATOM 1274 C C . VAL A 1 167 ? -12.154 -3.506 3.421 1.00 77.19 167 VAL A C 1
ATOM 1276 O O . VAL A 1 167 ? -11.303 -3.290 2.559 1.00 77.19 167 VAL A O 1
ATOM 1279 N N . PHE A 1 168 ? -12.457 -4.738 3.832 1.00 76.12 168 PHE A N 1
ATOM 1280 C CA . PHE A 1 168 ? -11.813 -5.934 3.295 1.00 76.12 168 PHE A CA 1
ATOM 1281 C C . PHE A 1 168 ? -12.187 -6.170 1.833 1.00 76.12 168 PHE A C 1
ATOM 1283 O O . PHE A 1 168 ? -11.308 -6.458 1.029 1.00 76.12 168 PHE A O 1
ATOM 1290 N N . GLY A 1 169 ? -13.457 -6.004 1.463 1.00 78.94 169 GLY A N 1
ATOM 1291 C CA . GLY A 1 169 ? -13.923 -6.165 0.087 1.00 78.94 169 GLY A CA 1
ATOM 1292 C C . GLY A 1 169 ? -13.264 -5.172 -0.865 1.00 78.94 169 GLY A C 1
ATOM 1293 O O . GLY A 1 169 ? -12.791 -5.564 -1.929 1.00 78.94 169 GLY A O 1
ATOM 1294 N N . PHE A 1 170 ? -13.147 -3.905 -0.459 1.00 80.12 170 PHE A N 1
ATOM 1295 C CA . PHE A 1 170 ? -12.424 -2.893 -1.224 1.00 80.12 170 PHE A CA 1
ATOM 1296 C C . PHE A 1 170 ? -10.933 -3.222 -1.318 1.00 80.12 170 PHE A C 1
ATOM 1298 O O . PHE A 1 170 ? -10.354 -3.124 -2.398 1.00 80.12 170 PHE A O 1
ATOM 1305 N N . ALA A 1 171 ? -10.319 -3.662 -0.215 1.00 75.00 171 ALA A N 1
ATOM 1306 C CA . ALA A 1 171 ? -8.914 -4.040 -0.218 1.00 75.00 171 ALA A CA 1
ATOM 1307 C C . ALA A 1 171 ? -8.631 -5.204 -1.181 1.00 75.00 171 ALA A C 1
ATOM 1309 O O . ALA A 1 171 ? -7.742 -5.119 -2.027 1.00 75.00 171 ALA A O 1
ATOM 1310 N N . VAL A 1 172 ? -9.458 -6.248 -1.124 1.00 76.44 172 VAL A N 1
ATOM 1311 C CA . VAL A 1 172 ? -9.388 -7.389 -2.040 1.00 76.44 172 VAL A CA 1
ATOM 1312 C C . VAL A 1 172 ? -9.633 -6.950 -3.482 1.00 76.44 172 VAL A C 1
ATOM 1314 O O . VAL A 1 172 ? -8.894 -7.368 -4.363 1.00 76.44 172 VAL A O 1
ATOM 1317 N N . ALA A 1 173 ? -10.611 -6.082 -3.754 1.00 79.81 173 ALA A N 1
ATOM 1318 C CA . ALA A 1 173 ? -10.867 -5.597 -5.111 1.00 79.81 173 ALA A CA 1
ATOM 1319 C C . ALA A 1 173 ? -9.674 -4.811 -5.687 1.00 79.81 173 ALA A C 1
ATOM 1321 O O . ALA A 1 173 ? -9.308 -4.994 -6.850 1.00 79.81 173 ALA A O 1
ATOM 1322 N N . VAL A 1 174 ? -9.034 -3.967 -4.875 1.00 76.38 174 VAL A N 1
ATOM 1323 C CA . VAL A 1 174 ? -7.837 -3.218 -5.278 1.00 76.38 174 VAL A CA 1
ATOM 1324 C C . VAL A 1 174 ? -6.677 -4.164 -5.596 1.00 76.38 174 VAL A C 1
ATOM 1326 O O . VAL A 1 174 ? -6.065 -4.035 -6.659 1.00 76.38 174 VAL A O 1
ATOM 1329 N N . ASP A 1 175 ? -6.409 -5.131 -4.716 1.00 71.50 175 ASP A N 1
ATOM 1330 C CA . ASP A 1 175 ? -5.237 -6.008 -4.818 1.00 71.50 175 ASP A CA 1
ATOM 1331 C C . ASP A 1 175 ? -5.396 -7.186 -5.769 1.00 71.50 175 ASP A C 1
ATOM 1333 O O . ASP A 1 175 ? -4.419 -7.595 -6.392 1.00 71.50 175 ASP A O 1
ATOM 1337 N N . ALA A 1 176 ? -6.601 -7.734 -5.896 1.00 71.50 176 ALA A N 1
ATOM 1338 C CA . ALA A 1 176 ? -6.862 -8.886 -6.749 1.00 71.50 176 ALA A CA 1
ATOM 1339 C C . ALA A 1 176 ? -7.255 -8.485 -8.175 1.00 71.50 176 ALA A C 1
ATOM 1341 O O . ALA A 1 176 ? -7.016 -9.257 -9.101 1.00 71.50 176 ALA A O 1
ATOM 1342 N N . LEU A 1 177 ? -7.860 -7.303 -8.366 1.00 76.62 177 LEU A N 1
ATOM 1343 C CA . LEU A 1 177 ? -8.445 -6.918 -9.655 1.00 76.62 177 LEU A CA 1
ATOM 1344 C C . LEU A 1 177 ? -7.793 -5.663 -10.240 1.00 76.62 177 LEU A C 1
ATOM 1346 O O . LEU A 1 177 ? -7.200 -5.727 -11.318 1.00 76.62 177 LEU A O 1
ATOM 1350 N N . LEU A 1 178 ? -7.883 -4.523 -9.547 1.00 79.69 178 LEU A N 1
ATOM 1351 C CA . LEU A 1 178 ? -7.543 -3.223 -10.144 1.00 79.69 178 LEU A CA 1
ATOM 1352 C C . LEU A 1 178 ? -6.050 -3.089 -10.450 1.00 79.69 178 LEU A C 1
ATOM 1354 O O . LEU A 1 178 ? -5.670 -2.705 -11.556 1.00 79.69 178 LEU A O 1
ATOM 1358 N N . LEU A 1 179 ? -5.196 -3.413 -9.481 1.00 78.50 179 LEU A N 1
ATOM 1359 C CA . LEU A 1 179 ? -3.754 -3.266 -9.639 1.00 78.50 179 LEU A CA 1
ATOM 1360 C C . LEU A 1 179 ? -3.134 -4.325 -10.549 1.00 78.50 179 LEU A C 1
ATOM 1362 O O . LEU A 1 179 ? -2.382 -3.933 -11.444 1.00 78.50 179 LEU A O 1
ATOM 1366 N N . PRO A 1 180 ? -3.451 -5.626 -10.416 1.00 77.25 180 PRO A N 1
ATOM 1367 C CA . PRO A 1 180 ? -2.989 -6.619 -11.379 1.00 77.25 180 PRO A CA 1
ATOM 1368 C C . PRO A 1 180 ? -3.426 -6.291 -12.811 1.00 77.25 180 PRO A C 1
ATOM 1370 O O . PRO A 1 180 ? -2.602 -6.358 -13.723 1.00 77.25 180 PRO A O 1
ATOM 1373 N N . GLY A 1 181 ? -4.677 -5.850 -13.007 1.00 80.69 181 GLY A N 1
ATOM 1374 C CA . GLY A 1 181 ? -5.187 -5.439 -14.317 1.00 80.69 181 GLY A CA 1
ATOM 1375 C C . GLY A 1 181 ? -4.437 -4.238 -14.899 1.00 80.69 181 GLY A C 1
ATOM 1376 O O . GLY A 1 181 ? -3.984 -4.283 -16.043 1.00 80.69 181 GLY A O 1
ATOM 1377 N N . TYR A 1 182 ? -4.225 -3.188 -14.097 1.00 84.56 182 TYR A N 1
ATOM 1378 C CA . TYR A 1 182 ? -3.452 -2.016 -14.521 1.00 84.56 182 TYR A CA 1
ATOM 1379 C C . TYR A 1 182 ? -1.991 -2.372 -14.844 1.00 84.56 182 TYR A C 1
ATOM 1381 O O . TYR A 1 182 ? -1.437 -1.888 -15.832 1.00 84.56 182 TYR A O 1
ATOM 1389 N N . ARG A 1 183 ? -1.371 -3.264 -14.057 1.00 81.12 183 ARG A N 1
ATOM 1390 C CA . ARG A 1 183 ? -0.008 -3.739 -14.321 1.00 81.12 183 ARG A CA 1
ATOM 1391 C C . ARG A 1 183 ? 0.073 -4.536 -15.616 1.00 81.12 183 ARG A C 1
ATOM 1393 O O . ARG A 1 183 ? 0.999 -4.308 -16.386 1.00 81.12 183 ARG A O 1
ATOM 1400 N N . GLY A 1 184 ? -0.876 -5.441 -15.854 1.00 83.12 184 GLY A N 1
ATOM 1401 C CA . GLY A 1 184 ? -0.948 -6.225 -17.088 1.00 83.12 184 GLY A CA 1
ATOM 1402 C C . GLY A 1 184 ? -1.006 -5.323 -18.320 1.00 83.12 184 GLY A C 1
ATOM 1403 O O . GLY A 1 184 ? -0.156 -5.429 -19.198 1.00 83.12 184 GLY A O 1
ATOM 1404 N N . ALA A 1 185 ? -1.908 -4.336 -18.311 1.00 87.06 185 ALA A N 1
ATOM 1405 C CA . ALA A 1 185 ? -2.019 -3.360 -19.394 1.00 87.06 185 ALA A CA 1
ATOM 1406 C C . ALA A 1 185 ? -0.717 -2.560 -19.619 1.00 87.06 185 ALA A C 1
ATOM 1408 O O . ALA A 1 185 ? -0.320 -2.325 -20.765 1.00 87.06 185 ALA A O 1
ATOM 1409 N N . LEU A 1 186 ? -0.022 -2.167 -18.542 1.00 87.44 186 LEU A N 1
ATOM 1410 C CA . LEU A 1 186 ? 1.285 -1.505 -18.635 1.00 87.44 186 LEU A CA 1
ATOM 1411 C C . LEU A 1 186 ? 2.359 -2.424 -19.228 1.00 87.44 186 LEU A C 1
ATOM 1413 O O . LEU A 1 186 ? 3.118 -1.979 -20.087 1.00 87.44 186 LEU A O 1
ATOM 1417 N N . ILE A 1 187 ? 2.425 -3.683 -18.787 1.00 87.06 187 ILE A N 1
ATOM 1418 C CA . ILE A 1 187 ? 3.372 -4.685 -19.294 1.00 87.06 187 ILE A CA 1
ATOM 1419 C C . ILE A 1 187 ? 3.170 -4.887 -20.797 1.00 87.06 187 ILE A C 1
ATOM 1421 O O . ILE A 1 187 ? 4.138 -4.820 -21.554 1.00 87.06 187 ILE A O 1
ATOM 1425 N N . ASP A 1 188 ? 1.929 -5.090 -21.237 1.00 89.56 188 ASP A N 1
ATOM 1426 C CA . ASP A 1 188 ? 1.615 -5.346 -22.645 1.00 89.56 188 ASP A CA 1
ATOM 1427 C C . ASP A 1 188 ? 1.960 -4.140 -23.523 1.00 89.56 188 ASP A C 1
ATOM 1429 O O . ASP A 1 188 ? 2.616 -4.279 -24.559 1.00 89.56 188 ASP A O 1
ATOM 1433 N N . THR A 1 189 ? 1.627 -2.935 -23.051 1.00 91.19 189 THR A N 1
ATOM 1434 C CA . THR A 1 189 ? 1.990 -1.684 -23.728 1.00 91.19 189 THR A CA 1
ATOM 1435 C C . THR A 1 189 ? 3.509 -1.540 -23.845 1.00 91.19 189 THR A C 1
ATOM 1437 O O . THR A 1 189 ? 4.032 -1.266 -24.924 1.00 91.19 189 THR A O 1
ATOM 1440 N N . ARG A 1 190 ? 4.250 -1.766 -22.752 1.00 91.44 190 ARG A N 1
ATOM 1441 C CA . ARG A 1 190 ? 5.717 -1.631 -22.713 1.00 91.44 190 ARG A CA 1
ATOM 1442 C C . ARG A 1 190 ? 6.424 -2.666 -23.570 1.00 91.44 190 ARG A C 1
ATOM 1444 O O . ARG A 1 190 ? 7.392 -2.322 -24.244 1.00 91.44 190 ARG A O 1
ATOM 1451 N N . ARG A 1 191 ? 5.926 -3.904 -23.596 1.00 90.31 191 ARG A N 1
ATOM 1452 C CA . ARG A 1 191 ? 6.413 -4.951 -24.503 1.00 90.31 191 ARG A CA 1
ATOM 1453 C C . ARG A 1 191 ? 6.221 -4.548 -25.961 1.00 90.31 191 ARG A C 1
ATOM 1455 O O . ARG A 1 191 ? 7.172 -4.657 -26.727 1.00 90.31 191 ARG A O 1
ATOM 1462 N N . GLY A 1 192 ? 5.048 -4.022 -26.321 1.00 90.81 192 GLY A N 1
ATOM 1463 C CA . GLY A 1 192 ? 4.783 -3.517 -27.671 1.00 90.81 192 GLY A CA 1
ATOM 1464 C C . GLY A 1 192 ? 5.708 -2.360 -28.066 1.00 90.81 192 GLY A C 1
ATOM 1465 O O . GLY A 1 192 ? 6.304 -2.382 -29.140 1.00 90.81 192 GLY A O 1
ATOM 1466 N N . ILE A 1 193 ? 5.897 -1.382 -27.173 1.00 92.31 193 ILE A N 1
ATOM 1467 C CA . ILE A 1 193 ? 6.825 -0.261 -27.391 1.00 92.31 193 ILE A CA 1
ATOM 1468 C C . ILE A 1 193 ? 8.261 -0.774 -27.557 1.00 92.31 193 ILE A C 1
ATOM 1470 O O . ILE A 1 193 ? 8.938 -0.388 -28.506 1.00 92.31 193 ILE A O 1
ATOM 1474 N N . SER A 1 194 ? 8.728 -1.647 -26.660 1.00 92.44 194 SER A N 1
ATOM 1475 C CA . SER A 1 194 ? 10.090 -2.190 -26.699 1.00 92.44 194 SER A CA 1
ATOM 1476 C C . SER A 1 194 ? 10.347 -2.978 -27.987 1.00 92.44 194 SER A C 1
ATOM 1478 O O . SER A 1 194 ? 11.345 -2.726 -28.658 1.00 92.44 194 SER A O 1
ATOM 1480 N N . ALA A 1 195 ? 9.409 -3.840 -28.397 1.00 90.81 195 ALA A N 1
ATOM 1481 C CA . ALA A 1 195 ? 9.500 -4.587 -29.649 1.00 90.81 195 ALA A CA 1
ATOM 1482 C C . ALA A 1 195 ? 9.583 -3.661 -30.874 1.00 90.81 195 ALA A C 1
ATOM 1484 O O . ALA A 1 195 ? 10.418 -3.878 -31.749 1.00 90.81 195 ALA A O 1
ATOM 1485 N N . ASN A 1 196 ? 8.782 -2.591 -30.911 1.00 92.50 196 ASN A N 1
ATOM 1486 C CA . ASN A 1 196 ? 8.814 -1.623 -32.010 1.00 92.50 196 ASN A CA 1
ATOM 1487 C C . ASN A 1 196 ? 10.130 -0.832 -32.054 1.00 92.50 196 ASN A C 1
ATOM 1489 O O . ASN A 1 196 ? 10.664 -0.598 -33.134 1.00 92.50 196 ASN A O 1
ATOM 1493 N N . LEU A 1 197 ? 10.680 -0.441 -30.899 1.00 93.06 197 LEU A N 1
ATOM 1494 C CA . LEU A 1 197 ? 11.917 0.347 -30.833 1.00 93.06 197 LEU A CA 1
ATOM 1495 C C . LEU A 1 197 ? 13.141 -0.401 -31.364 1.00 93.06 197 LEU A C 1
ATOM 1497 O O . LEU A 1 197 ? 14.031 0.232 -31.926 1.00 93.06 197 LEU A O 1
ATOM 1501 N N . VAL A 1 198 ? 13.192 -1.724 -31.196 1.00 89.94 198 VAL A N 1
ATOM 1502 C CA . VAL A 1 198 ? 14.312 -2.554 -31.674 1.00 89.94 198 VAL A CA 1
ATOM 1503 C C . VAL A 1 198 ? 14.297 -2.716 -33.200 1.00 89.94 198 VAL A C 1
ATOM 1505 O O . VAL A 1 198 ? 15.341 -2.953 -33.798 1.00 89.94 198 VAL A O 1
ATOM 1508 N N . LEU A 1 199 ? 13.136 -2.546 -33.840 1.00 91.31 199 LEU A N 1
ATOM 1509 C CA . LEU A 1 199 ? 12.987 -2.633 -35.297 1.00 91.31 199 LEU A CA 1
ATOM 1510 C C . LEU A 1 199 ? 13.314 -1.318 -36.021 1.00 91.31 199 LEU A C 1
ATOM 1512 O O . LEU A 1 199 ? 13.473 -1.317 -37.242 1.00 91.31 199 LEU A O 1
ATOM 1516 N N . LEU A 1 200 ? 13.397 -0.201 -35.294 1.00 93.00 200 LEU A N 1
ATOM 1517 C CA . LEU A 1 200 ? 13.665 1.110 -35.876 1.00 93.00 200 LEU A CA 1
ATOM 1518 C C . LEU A 1 200 ? 15.166 1.333 -36.122 1.00 93.00 200 LEU A C 1
ATOM 1520 O O . LEU A 1 200 ? 16.005 0.885 -35.334 1.00 93.00 200 LEU A O 1
ATOM 1524 N N . PRO A 1 201 ? 15.534 2.117 -37.153 1.00 94.62 201 PRO A N 1
ATOM 1525 C CA . PRO A 1 201 ? 16.882 2.656 -37.281 1.00 94.62 201 PRO A CA 1
ATOM 1526 C C . PRO A 1 201 ? 17.314 3.388 -36.001 1.00 94.62 201 PRO A C 1
ATOM 1528 O O . PRO A 1 201 ? 16.529 4.116 -35.397 1.00 94.62 201 PRO A O 1
ATOM 1531 N N . VAL A 1 202 ? 18.587 3.265 -35.609 1.00 92.56 202 VAL A N 1
ATOM 1532 C CA . VAL A 1 202 ? 19.117 3.782 -34.324 1.00 92.56 202 VAL A CA 1
ATOM 1533 C C . VAL A 1 202 ? 18.773 5.258 -34.066 1.00 92.56 202 VAL A C 1
ATOM 1535 O O . VAL A 1 202 ? 18.456 5.633 -32.936 1.00 92.56 202 VAL A O 1
ATOM 1538 N N . ALA A 1 203 ? 18.823 6.105 -35.099 1.00 92.56 203 ALA A N 1
ATOM 1539 C CA . ALA A 1 203 ? 18.489 7.525 -34.980 1.00 92.56 203 ALA A CA 1
ATOM 1540 C C . ALA A 1 203 ? 17.001 7.751 -34.650 1.00 92.56 203 ALA A C 1
ATOM 1542 O O . ALA A 1 203 ? 16.679 8.559 -33.777 1.00 92.56 203 ALA A O 1
ATOM 1543 N N . GLU A 1 204 ? 16.110 7.001 -35.300 1.00 94.31 204 GLU A N 1
ATOM 1544 C CA . GLU A 1 204 ? 14.663 7.047 -35.069 1.00 94.31 204 GLU A CA 1
ATOM 1545 C C . GLU A 1 204 ? 14.303 6.441 -33.712 1.00 94.31 204 GLU A C 1
ATOM 1547 O O . GLU A 1 204 ? 13.528 7.032 -32.965 1.00 94.31 204 GLU A O 1
ATOM 1552 N N . ALA A 1 205 ? 14.939 5.328 -33.337 1.00 92.38 205 ALA A N 1
ATOM 1553 C CA . ALA A 1 205 ? 14.767 4.699 -32.033 1.00 92.38 205 ALA A CA 1
ATOM 1554 C C . ALA A 1 205 ? 15.168 5.640 -30.881 1.00 92.38 205 ALA A C 1
ATOM 1556 O O . ALA A 1 205 ? 14.457 5.739 -29.882 1.00 92.38 205 ALA A O 1
ATOM 1557 N N . ASN A 1 206 ? 16.273 6.385 -31.024 1.00 91.88 206 ASN A N 1
ATOM 1558 C CA . ASN A 1 206 ? 16.699 7.393 -30.046 1.00 91.88 206 ASN A CA 1
ATOM 1559 C C . ASN A 1 206 ? 15.680 8.538 -29.926 1.00 91.88 206 ASN A C 1
ATOM 1561 O O . ASN A 1 206 ? 15.363 8.975 -28.821 1.00 91.88 206 ASN A O 1
ATOM 1565 N N . LEU A 1 207 ? 15.153 9.022 -31.054 1.00 92.56 207 LEU A N 1
ATOM 1566 C CA . LEU A 1 207 ? 14.156 10.094 -31.067 1.00 92.56 207 LEU A CA 1
ATOM 1567 C C . LEU A 1 207 ? 12.825 9.632 -30.455 1.00 92.56 207 LEU A C 1
ATOM 1569 O O . LEU A 1 207 ? 12.268 10.330 -29.607 1.00 92.56 207 LEU A O 1
ATOM 1573 N N . ALA A 1 208 ? 12.368 8.429 -30.806 1.00 92.25 208 ALA A N 1
ATOM 1574 C CA . ALA A 1 208 ? 11.184 7.807 -30.228 1.00 92.25 208 ALA A CA 1
ATOM 1575 C C . ALA A 1 208 ? 11.345 7.588 -28.713 1.00 92.25 208 ALA A C 1
ATOM 1577 O O . ALA A 1 208 ? 10.454 7.951 -27.943 1.00 92.25 208 ALA A O 1
ATOM 1578 N N . ALA A 1 209 ? 12.505 7.096 -28.265 1.00 90.31 209 ALA A N 1
ATOM 1579 C CA . ALA A 1 209 ? 12.808 6.932 -26.846 1.00 90.31 209 ALA A CA 1
ATOM 1580 C C . ALA A 1 209 ? 12.781 8.263 -26.081 1.00 90.31 209 ALA A C 1
ATOM 1582 O O . ALA A 1 209 ? 12.165 8.342 -25.025 1.00 90.31 209 ALA A O 1
ATOM 1583 N N . ARG A 1 210 ? 13.362 9.329 -26.648 1.00 89.38 210 ARG A N 1
ATOM 1584 C CA . ARG A 1 210 ? 13.325 10.688 -26.071 1.00 89.38 210 ARG A CA 1
ATOM 1585 C C . ARG A 1 210 ? 11.920 11.266 -25.973 1.00 89.38 210 ARG A C 1
ATOM 1587 O O . ARG A 1 210 ? 11.649 12.041 -25.062 1.00 89.38 210 ARG A O 1
ATOM 1594 N N . SER A 1 211 ? 11.055 10.936 -26.928 1.00 89.50 211 SER A N 1
ATOM 1595 C CA . SER A 1 211 ? 9.668 11.406 -26.938 1.00 89.50 211 SER A CA 1
ATOM 1596 C C . SER A 1 211 ? 8.775 10.674 -25.931 1.00 89.50 211 SER A C 1
ATOM 1598 O O . SER A 1 211 ? 7.689 11.153 -25.611 1.00 89.50 211 SER A O 1
ATOM 1600 N N . ASN A 1 212 ? 9.227 9.530 -25.410 1.00 89.00 212 ASN A N 1
ATOM 1601 C CA . ASN A 1 212 ? 8.471 8.722 -24.469 1.00 89.00 212 ASN A CA 1
ATOM 1602 C C . ASN A 1 212 ? 8.909 9.006 -23.025 1.00 89.00 212 ASN A C 1
ATOM 1604 O O . ASN A 1 212 ? 10.012 8.654 -22.617 1.00 89.00 212 ASN A O 1
ATOM 1608 N N . VAL A 1 213 ? 8.007 9.593 -22.236 1.00 83.81 213 VAL A N 1
ATOM 1609 C CA . VAL A 1 213 ? 8.255 9.998 -20.837 1.00 83.81 213 VAL A CA 1
ATOM 1610 C C . VAL A 1 213 ? 8.565 8.811 -19.914 1.00 83.81 213 VAL A C 1
ATOM 1612 O O . VAL A 1 213 ? 9.206 8.982 -18.877 1.00 83.81 213 VAL A O 1
ATOM 1615 N N . ASP A 1 214 ? 8.138 7.602 -20.281 1.00 87.88 214 ASP A N 1
ATOM 1616 C CA . ASP A 1 214 ? 8.338 6.416 -19.456 1.00 87.88 214 ASP A CA 1
ATOM 1617 C C . ASP A 1 214 ? 9.679 5.726 -19.719 1.00 87.88 214 ASP A C 1
ATOM 1619 O O . ASP A 1 214 ? 10.107 4.934 -18.882 1.00 87.88 214 ASP A O 1
ATOM 1623 N N . ILE A 1 215 ? 10.362 5.986 -20.836 1.00 91.00 215 ILE A N 1
ATOM 1624 C CA . ILE A 1 215 ? 11.630 5.316 -21.149 1.00 91.00 215 ILE A CA 1
ATOM 1625 C C . ILE A 1 215 ? 12.766 6.042 -20.431 1.00 91.00 215 ILE A C 1
ATOM 1627 O O . ILE A 1 215 ? 12.994 7.225 -20.643 1.00 91.00 215 ILE A O 1
ATOM 1631 N N . GLN A 1 216 ? 13.514 5.318 -19.599 1.00 90.56 216 GLN A N 1
ATOM 1632 C CA . GLN A 1 216 ? 14.696 5.850 -18.915 1.00 90.56 216 GLN A CA 1
ATOM 1633 C C . GLN A 1 216 ? 15.998 5.491 -19.618 1.00 90.56 216 GLN A C 1
ATOM 1635 O O . GLN A 1 216 ? 16.960 6.254 -19.562 1.00 90.56 216 GLN A O 1
ATOM 1640 N N . ALA A 1 217 ? 16.042 4.334 -20.272 1.00 91.06 217 ALA A N 1
ATOM 1641 C CA . ALA A 1 217 ? 17.189 3.915 -21.057 1.00 91.06 217 ALA A CA 1
ATOM 1642 C C . ALA A 1 217 ? 16.769 2.967 -22.182 1.00 91.06 217 ALA A C 1
ATOM 1644 O O . ALA A 1 217 ? 15.778 2.240 -22.071 1.00 91.06 217 ALA A O 1
ATOM 1645 N N . LEU A 1 218 ? 17.556 2.962 -23.255 1.00 92.56 218 LEU A N 1
ATOM 1646 C CA . LEU A 1 218 ? 17.409 2.072 -24.400 1.00 92.56 218 LEU A CA 1
ATOM 1647 C C . LEU A 1 218 ? 18.784 1.560 -24.831 1.00 92.56 218 LEU A C 1
ATOM 1649 O O . LEU A 1 218 ? 19.698 2.345 -25.095 1.00 92.56 218 LEU A O 1
ATOM 1653 N N . ARG A 1 219 ? 18.898 0.241 -24.951 1.00 93.06 219 ARG A N 1
ATOM 1654 C CA . ARG A 1 219 ? 20.049 -0.495 -25.465 1.00 93.06 219 ARG A CA 1
ATOM 1655 C C . ARG A 1 219 ? 19.643 -1.235 -26.734 1.00 93.06 219 ARG A C 1
ATOM 1657 O O . ARG A 1 219 ? 18.614 -1.904 -26.742 1.00 93.06 219 ARG A O 1
ATOM 1664 N N . ILE A 1 220 ? 20.462 -1.133 -27.774 1.00 93.62 220 ILE A N 1
ATOM 1665 C CA . ILE A 1 220 ? 20.321 -1.872 -29.035 1.00 93.62 220 ILE A CA 1
ATOM 1666 C C . ILE A 1 220 ? 21.707 -2.420 -29.391 1.00 93.62 220 ILE A C 1
ATOM 1668 O O . ILE A 1 220 ? 22.698 -1.695 -29.290 1.00 93.62 220 ILE A O 1
ATOM 1672 N N . ASP A 1 221 ? 21.789 -3.704 -29.738 1.00 91.19 221 ASP A N 1
ATOM 1673 C CA . ASP A 1 221 ? 23.034 -4.422 -30.054 1.00 91.19 221 ASP A CA 1
ATOM 1674 C C . ASP A 1 221 ? 24.169 -4.221 -29.033 1.00 91.19 221 ASP A C 1
ATOM 1676 O O . ASP A 1 221 ? 25.330 -3.976 -29.367 1.00 91.19 221 ASP A O 1
ATOM 1680 N N . GLY A 1 222 ? 23.824 -4.272 -27.747 1.00 87.25 222 GLY A N 1
ATOM 1681 C CA . GLY A 1 222 ? 24.749 -4.105 -26.628 1.00 87.25 222 GLY A CA 1
ATOM 1682 C C . GLY A 1 222 ? 25.161 -2.653 -26.364 1.00 87.25 222 GLY A C 1
ATOM 1683 O O . GLY A 1 222 ? 25.842 -2.387 -25.374 1.00 87.25 222 GLY A O 1
ATOM 1684 N N . ARG A 1 223 ? 24.728 -1.695 -27.192 1.00 89.62 223 ARG A N 1
ATOM 1685 C CA . ARG A 1 223 ? 25.076 -0.274 -27.067 1.00 89.62 223 ARG A CA 1
ATOM 1686 C C . ARG A 1 223 ? 23.929 0.523 -26.471 1.00 89.62 223 ARG A C 1
ATOM 1688 O O . ARG A 1 223 ? 22.789 0.416 -26.912 1.00 89.62 223 ARG A O 1
ATOM 1695 N N . LEU A 1 224 ? 24.237 1.348 -25.474 1.00 89.38 224 LEU A N 1
ATOM 1696 C CA . LEU A 1 224 ? 23.285 2.291 -24.894 1.00 89.38 224 LEU A CA 1
ATOM 1697 C C . LEU A 1 224 ? 23.055 3.442 -25.885 1.00 89.38 224 LEU A C 1
ATOM 1699 O O . LEU A 1 224 ? 23.952 4.246 -26.126 1.00 89.38 224 LEU A O 1
ATOM 1703 N N . ILE A 1 225 ? 21.865 3.490 -26.477 1.00 91.38 225 ILE A N 1
ATOM 1704 C CA . ILE A 1 225 ? 21.481 4.469 -27.505 1.00 91.38 225 ILE A CA 1
ATOM 1705 C C . ILE A 1 225 ? 20.851 5.709 -26.872 1.00 91.38 225 ILE A C 1
ATOM 1707 O O . ILE A 1 225 ? 21.082 6.838 -27.308 1.00 91.38 225 ILE A O 1
ATOM 1711 N N . PHE A 1 226 ? 20.063 5.493 -25.823 1.00 90.62 226 PHE A N 1
ATOM 1712 C CA . PHE A 1 226 ? 19.407 6.549 -25.074 1.00 90.62 226 PHE A CA 1
ATOM 1713 C C . PHE A 1 226 ? 19.508 6.261 -23.579 1.00 90.62 226 PHE A C 1
ATOM 1715 O O . PHE A 1 226 ? 19.415 5.118 -23.135 1.00 90.62 226 PHE A O 1
ATOM 1722 N N . SER A 1 227 ? 19.702 7.325 -22.815 1.00 89.25 227 SER A N 1
ATOM 1723 C CA . SER A 1 227 ? 19.636 7.343 -21.364 1.00 89.25 227 SER A CA 1
ATOM 1724 C C . SER A 1 227 ? 19.158 8.726 -20.973 1.00 89.25 227 SER A C 1
ATOM 1726 O O . SER A 1 227 ? 19.731 9.726 -21.420 1.00 89.25 227 SER A O 1
ATOM 1728 N N . ASP A 1 228 ? 18.131 8.786 -20.140 1.00 84.00 228 ASP A N 1
ATOM 1729 C CA . ASP A 1 228 ? 17.713 10.037 -19.532 1.00 84.00 228 ASP A CA 1
ATOM 1730 C C . ASP A 1 228 ? 18.878 10.607 -18.693 1.00 84.00 228 ASP A C 1
ATOM 1732 O O . ASP A 1 228 ? 19.667 9.858 -18.107 1.00 84.00 228 ASP A O 1
ATOM 1736 N N . ARG A 1 229 ? 19.053 11.934 -18.669 1.00 63.22 229 ARG A N 1
ATOM 1737 C CA . ARG A 1 229 ? 20.180 12.590 -17.972 1.00 63.22 229 ARG A CA 1
ATOM 1738 C C . ARG A 1 229 ? 20.115 12.381 -16.458 1.00 63.22 229 ARG A C 1
ATOM 1740 O O . ARG A 1 229 ? 21.167 12.330 -15.816 1.00 63.22 229 ARG A O 1
ATOM 1747 N N . ASP A 1 230 ? 18.912 12.170 -15.931 1.00 60.88 230 ASP A N 1
ATOM 1748 C CA . ASP A 1 230 ? 18.660 11.817 -14.532 1.00 60.88 230 ASP A CA 1
ATOM 1749 C C . ASP A 1 230 ? 18.901 10.321 -14.235 1.00 60.88 230 ASP A C 1
ATOM 1751 O O . ASP A 1 230 ? 18.972 9.913 -13.074 1.00 60.88 230 ASP A O 1
ATOM 1755 N N . ALA A 1 231 ? 19.135 9.489 -15.259 1.00 54.56 231 ALA A N 1
ATOM 1756 C CA . ALA A 1 231 ? 19.399 8.054 -15.120 1.00 54.56 231 ALA A CA 1
ATOM 1757 C C . ALA A 1 231 ? 20.803 7.726 -14.565 1.00 54.56 231 ALA A C 1
ATOM 1759 O O . ALA A 1 231 ? 21.146 6.558 -14.381 1.00 54.56 231 ALA A O 1
ATOM 1760 N N . LYS A 1 232 ? 21.625 8.734 -14.221 1.00 52.97 232 LYS A N 1
ATOM 1761 C CA . LYS A 1 232 ? 22.910 8.522 -13.519 1.00 52.97 232 LYS A CA 1
ATOM 1762 C C . LYS A 1 232 ? 22.747 7.837 -12.156 1.00 52.97 232 LYS A C 1
ATOM 1764 O O . LYS A 1 232 ? 23.724 7.319 -11.623 1.00 52.97 232 LYS A O 1
ATOM 1769 N N . SER A 1 233 ? 21.527 7.767 -11.619 1.00 56.12 233 SER A N 1
ATOM 1770 C CA . SER A 1 233 ? 21.177 6.818 -10.564 1.00 56.12 233 SER A CA 1
ATOM 1771 C C . SER A 1 233 ? 19.939 6.005 -10.944 1.00 56.12 233 SER A C 1
ATOM 1773 O O . SER A 1 233 ? 18.870 6.187 -10.363 1.00 56.12 233 SER A O 1
ATOM 1775 N N . LEU A 1 234 ? 20.074 5.097 -11.913 1.00 61.50 234 LEU A N 1
ATOM 1776 C CA . LEU A 1 234 ? 19.128 3.996 -12.102 1.00 61.50 234 LEU A CA 1
ATOM 1777 C C . LEU A 1 234 ? 19.128 3.137 -10.829 1.00 61.50 234 LEU A C 1
ATOM 1779 O O . LEU A 1 234 ? 19.889 2.178 -10.695 1.00 61.50 234 LEU A O 1
ATOM 1783 N N . ARG A 1 235 ? 18.290 3.501 -9.854 1.00 67.31 235 ARG A N 1
ATOM 1784 C CA . ARG A 1 235 ? 18.077 2.693 -8.653 1.00 67.31 235 ARG A CA 1
ATOM 1785 C C . ARG A 1 235 ? 17.196 1.509 -9.056 1.00 67.31 235 ARG A C 1
ATOM 1787 O O . ARG A 1 235 ? 16.162 1.744 -9.679 1.00 67.31 235 ARG A O 1
ATOM 1794 N N . PRO A 1 236 ? 17.541 0.265 -8.685 1.00 62.06 236 PRO A N 1
ATOM 1795 C CA . PRO A 1 236 ? 16.776 -0.926 -9.075 1.00 62.06 236 PRO A CA 1
ATOM 1796 C C . PRO A 1 236 ? 15.270 -0.882 -8.746 1.00 62.06 236 PRO A C 1
ATOM 1798 O O . PRO A 1 236 ? 14.492 -1.617 -9.340 1.00 62.06 236 PRO A O 1
ATOM 1801 N N . GLY A 1 237 ? 14.846 -0.016 -7.816 1.00 67.50 237 GLY A N 1
ATOM 1802 C CA . GLY A 1 237 ? 13.440 0.184 -7.450 1.00 67.50 237 GLY A CA 1
ATOM 1803 C C . GLY A 1 237 ? 12.628 1.119 -8.359 1.00 67.50 237 GLY A C 1
ATOM 1804 O O . GLY A 1 237 ? 11.408 1.187 -8.207 1.00 67.50 237 GLY A O 1
ATOM 1805 N N . ASP A 1 238 ? 13.270 1.844 -9.280 1.00 74.25 238 ASP A N 1
ATOM 1806 C CA . ASP A 1 238 ? 12.636 2.931 -10.046 1.00 74.25 238 ASP A CA 1
ATOM 1807 C C . ASP A 1 238 ? 12.338 2.573 -11.506 1.00 74.25 238 ASP A C 1
ATOM 1809 O O . ASP A 1 238 ? 11.681 3.350 -12.210 1.00 74.25 238 ASP A O 1
ATOM 1813 N N . TYR A 1 239 ? 12.774 1.396 -11.956 1.00 80.50 239 TYR A N 1
ATOM 1814 C CA . TYR A 1 239 ? 12.598 0.952 -13.329 1.00 80.50 239 TYR A CA 1
ATOM 1815 C C . TYR A 1 239 ? 12.249 -0.533 -13.446 1.00 80.50 239 TYR A C 1
ATOM 1817 O O . TYR A 1 239 ? 12.493 -1.338 -12.551 1.00 80.50 239 TYR A O 1
ATOM 1825 N N . GLU A 1 240 ? 11.699 -0.887 -14.599 1.00 85.75 240 GLU A N 1
ATOM 1826 C CA . GLU A 1 240 ? 11.428 -2.251 -15.028 1.00 85.75 240 GLU A CA 1
ATOM 1827 C C . GLU A 1 240 ? 12.112 -2.481 -16.376 1.00 85.75 240 GLU A C 1
ATOM 1829 O O . GLU A 1 240 ? 12.044 -1.635 -17.272 1.00 85.75 240 GLU A O 1
ATOM 1834 N N . TYR A 1 241 ? 12.818 -3.601 -16.494 1.00 87.31 241 TYR A N 1
ATOM 1835 C CA . TYR A 1 241 ? 13.620 -3.932 -17.664 1.00 87.31 241 TYR A CA 1
ATOM 1836 C C . TYR A 1 241 ? 12.883 -4.913 -18.577 1.00 87.31 241 TYR A C 1
ATOM 1838 O O . TYR A 1 241 ? 12.362 -5.927 -18.114 1.00 87.31 241 TYR A O 1
ATOM 1846 N N . TYR A 1 242 ? 12.888 -4.619 -19.876 1.00 89.31 242 TYR A N 1
ATOM 1847 C CA . TYR A 1 242 ? 12.335 -5.466 -20.929 1.00 89.31 242 TYR A CA 1
ATOM 1848 C C . TYR A 1 242 ? 13.382 -5.634 -22.022 1.00 89.31 242 TYR A C 1
ATOM 1850 O O . TYR A 1 242 ? 13.816 -4.643 -22.603 1.00 89.31 242 TYR A O 1
ATOM 1858 N N . GLY A 1 243 ? 13.796 -6.864 -22.307 1.00 86.94 243 GLY A N 1
ATOM 1859 C CA . GLY A 1 243 ? 14.748 -7.135 -23.378 1.00 86.94 243 GLY A CA 1
ATOM 1860 C C . GLY A 1 243 ? 15.544 -8.413 -23.176 1.00 86.94 243 GLY A C 1
ATOM 1861 O O . GLY A 1 243 ? 15.219 -9.237 -22.322 1.00 86.94 243 GLY A O 1
ATOM 1862 N N . ASP A 1 244 ? 16.591 -8.542 -23.978 1.00 86.94 244 ASP A N 1
ATOM 1863 C CA . ASP A 1 244 ? 17.525 -9.658 -24.010 1.00 86.94 244 ASP A CA 1
ATOM 1864 C C . ASP A 1 244 ? 18.983 -9.171 -23.873 1.00 86.94 244 ASP A C 1
ATOM 1866 O O . ASP A 1 244 ? 19.279 -8.021 -23.529 1.00 86.94 244 ASP A O 1
ATOM 1870 N N . GLU A 1 245 ? 19.949 -10.051 -24.126 1.00 85.25 245 GLU A N 1
ATOM 1871 C CA . GLU A 1 245 ? 21.370 -9.710 -24.007 1.00 85.25 245 GLU A CA 1
ATOM 1872 C C . GLU A 1 245 ? 21.805 -8.569 -24.945 1.00 85.25 245 GLU A C 1
ATOM 1874 O O . GLU A 1 245 ? 22.725 -7.817 -24.614 1.00 85.25 245 GLU A O 1
ATOM 1879 N N . ARG A 1 246 ? 21.131 -8.390 -26.089 1.00 86.56 246 ARG A N 1
ATOM 1880 C CA . ARG A 1 246 ? 21.519 -7.423 -27.128 1.00 86.56 246 ARG A CA 1
ATOM 1881 C C . ARG A 1 246 ? 20.688 -6.152 -27.070 1.00 86.56 246 ARG A C 1
ATOM 1883 O O . ARG A 1 246 ? 21.222 -5.055 -27.202 1.00 86.56 246 ARG A O 1
ATOM 1890 N N . SER A 1 247 ? 19.403 -6.270 -26.812 1.00 91.38 247 SER A N 1
ATOM 1891 C CA . SER A 1 247 ? 18.435 -5.187 -26.833 1.00 91.38 247 SER A CA 1
ATOM 1892 C C . SER A 1 247 ? 17.756 -5.050 -25.478 1.00 91.38 247 SER A C 1
ATOM 1894 O O . SER A 1 247 ? 17.636 -5.998 -24.708 1.00 91.38 247 SER A O 1
ATOM 1896 N N . GLY A 1 248 ? 17.369 -3.840 -25.106 1.00 92.00 248 GLY A N 1
ATOM 1897 C CA . GLY A 1 248 ? 16.778 -3.635 -23.798 1.00 92.00 248 GLY A CA 1
ATOM 1898 C C . GLY A 1 248 ? 16.212 -2.254 -23.598 1.00 92.00 248 GLY A C 1
ATOM 1899 O O . GLY A 1 248 ? 16.828 -1.261 -23.965 1.00 92.00 248 GLY A O 1
ATOM 1900 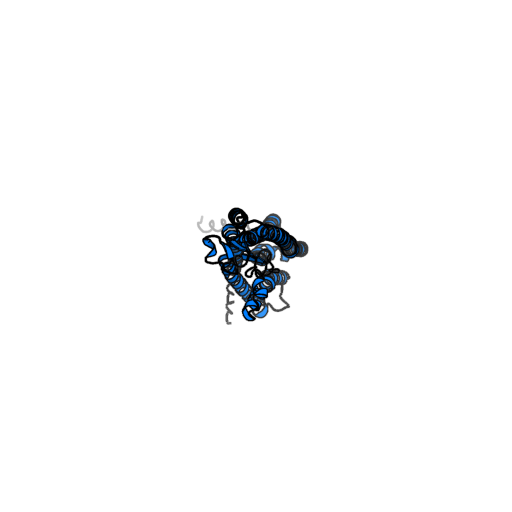N N . THR A 1 249 ? 15.046 -2.186 -22.982 1.00 92.31 249 THR A N 1
ATOM 1901 C CA . THR A 1 249 ? 14.375 -0.941 -22.641 1.00 92.31 249 THR A CA 1
ATOM 1902 C C . THR A 1 249 ? 14.095 -0.929 -21.147 1.00 92.31 249 THR A C 1
ATOM 1904 O O . THR A 1 249 ? 13.526 -1.871 -20.594 1.00 92.31 249 THR A O 1
ATOM 1907 N N . TRP A 1 250 ? 14.507 0.148 -20.487 1.00 91.81 250 TRP A N 1
ATOM 1908 C CA . TRP A 1 250 ? 14.222 0.396 -19.081 1.00 91.81 250 TRP A CA 1
ATOM 1909 C C . TRP A 1 250 ? 13.080 1.397 -19.001 1.00 91.81 250 TRP A C 1
ATOM 1911 O O . TRP A 1 250 ? 13.229 2.536 -19.444 1.00 91.81 250 TRP A O 1
ATOM 1921 N N . PHE A 1 251 ? 11.953 0.977 -18.437 1.00 90.69 251 PHE A N 1
ATOM 1922 C CA . PHE A 1 251 ? 10.785 1.828 -18.239 1.00 90.69 251 PHE A CA 1
ATOM 1923 C C . PHE A 1 251 ? 10.683 2.277 -16.789 1.00 90.69 251 PHE A C 1
ATOM 1925 O O . PHE A 1 251 ? 10.907 1.487 -15.877 1.00 90.69 251 PHE A O 1
ATOM 1932 N N . SER A 1 252 ? 10.286 3.523 -16.555 1.00 87.50 252 SER A N 1
ATOM 1933 C CA . SER A 1 252 ? 10.061 4.057 -15.220 1.00 87.50 252 SER A CA 1
ATOM 1934 C C . SER A 1 252 ? 8.890 3.361 -14.530 1.00 87.50 252 SER A C 1
ATOM 1936 O O . SER A 1 252 ? 7.829 3.144 -15.113 1.00 87.50 252 SER A O 1
ATOM 1938 N N . LEU A 1 253 ? 9.036 3.073 -13.241 1.00 84.12 253 LEU A N 1
ATOM 1939 C CA . LEU A 1 253 ? 7.946 2.584 -12.399 1.00 84.12 253 LEU A CA 1
ATOM 1940 C C . LEU A 1 253 ? 7.106 3.707 -11.781 1.00 84.12 253 LEU A C 1
ATOM 1942 O O . LEU A 1 253 ? 6.105 3.418 -11.128 1.00 84.12 253 LEU A O 1
ATOM 1946 N N . LYS A 1 254 ? 7.452 4.981 -12.005 1.00 83.94 254 LYS A N 1
ATOM 1947 C CA . LYS A 1 254 ? 6.717 6.125 -11.444 1.00 83.94 254 LYS A CA 1
ATOM 1948 C C . LYS A 1 254 ? 5.209 6.097 -11.753 1.00 83.94 254 LYS A C 1
ATOM 1950 O O . LYS A 1 254 ? 4.448 6.299 -10.809 1.00 83.94 254 LYS A O 1
ATOM 1955 N N . PRO A 1 255 ? 4.732 5.811 -12.985 1.00 84.44 255 PRO A N 1
ATOM 1956 C CA . PRO A 1 255 ? 3.291 5.755 -13.263 1.00 84.44 255 PRO A CA 1
ATOM 1957 C C . PRO A 1 255 ? 2.570 4.689 -12.431 1.00 84.44 255 PRO A C 1
ATOM 1959 O O . PRO A 1 255 ? 1.536 4.963 -11.824 1.00 84.44 255 PRO A O 1
ATOM 1962 N N . TRP A 1 256 ? 3.174 3.502 -12.321 1.00 82.00 256 TRP A N 1
ATOM 1963 C CA . TRP A 1 256 ? 2.684 2.413 -11.479 1.00 82.00 256 TRP A CA 1
ATOM 1964 C C . TRP A 1 256 ? 2.605 2.818 -10.004 1.00 82.00 256 TRP A C 1
ATOM 1966 O O . TRP A 1 256 ? 1.577 2.635 -9.351 1.00 82.00 256 TRP A O 1
ATOM 1976 N N . GLN A 1 257 ? 3.676 3.419 -9.483 1.00 79.94 257 GLN A N 1
ATOM 1977 C CA . GLN A 1 257 ? 3.732 3.862 -8.092 1.00 79.94 257 GLN A CA 1
ATOM 1978 C C . GLN A 1 257 ? 2.703 4.964 -7.797 1.00 79.94 257 GLN A C 1
ATOM 1980 O O . GLN A 1 257 ? 2.055 4.921 -6.755 1.00 79.94 257 GLN A O 1
ATOM 1985 N N . ARG A 1 258 ? 2.488 5.904 -8.727 1.00 84.00 258 ARG A N 1
ATOM 1986 C CA . ARG A 1 258 ? 1.469 6.957 -8.601 1.00 84.00 258 ARG A CA 1
ATOM 1987 C C . ARG A 1 258 ? 0.051 6.398 -8.584 1.00 84.00 258 ARG A C 1
ATOM 1989 O O . ARG A 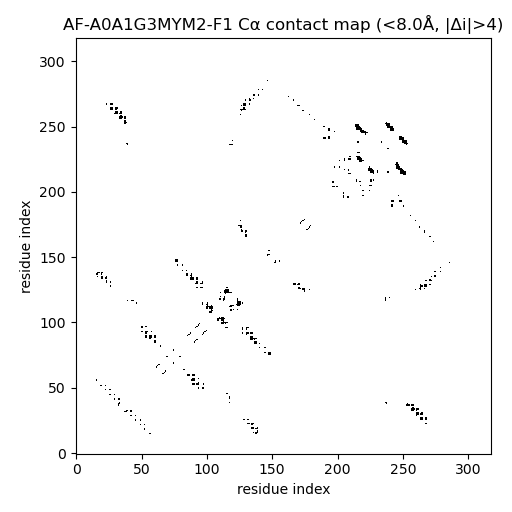1 258 ? -0.726 6.771 -7.710 1.00 84.00 258 ARG A O 1
ATOM 1996 N N . ALA A 1 259 ? -0.275 5.496 -9.513 1.00 82.38 259 ALA A N 1
ATOM 1997 C CA . ALA A 1 259 ? -1.589 4.853 -9.570 1.00 82.38 259 ALA A CA 1
ATOM 1998 C C . ALA A 1 259 ? -1.887 4.095 -8.270 1.00 82.38 259 ALA A C 1
ATOM 2000 O O . ALA A 1 259 ? -2.963 4.224 -7.689 1.00 82.38 259 ALA A O 1
ATOM 2001 N N . ARG A 1 260 ? -0.889 3.375 -7.756 1.00 78.88 260 ARG A N 1
ATOM 2002 C CA . ARG A 1 260 ? -0.977 2.700 -6.465 1.00 78.88 260 ARG A CA 1
ATOM 2003 C C . ARG A 1 260 ? -1.214 3.669 -5.307 1.00 78.88 260 ARG A C 1
ATOM 2005 O O . ARG A 1 260 ? -2.116 3.444 -4.507 1.00 78.88 260 ARG A O 1
ATOM 2012 N N . SER A 1 261 ? -0.442 4.749 -5.222 1.00 81.00 261 SER A N 1
ATOM 2013 C CA . SER A 1 261 ? -0.607 5.740 -4.157 1.00 81.00 261 SER A CA 1
ATOM 2014 C C . SER A 1 261 ? -1.949 6.472 -4.223 1.00 81.00 261 SER A C 1
ATOM 2016 O O . SER A 1 261 ? -2.510 6.807 -3.183 1.00 81.00 261 SER A O 1
ATOM 2018 N N . LEU A 1 262 ? -2.521 6.655 -5.415 1.00 84.56 262 LEU A N 1
ATOM 2019 C CA . LEU A 1 262 ? -3.887 7.158 -5.562 1.00 84.56 262 LEU A CA 1
ATOM 2020 C C . LEU A 1 262 ? -4.909 6.196 -4.937 1.00 84.56 262 LEU A C 1
ATOM 2022 O O . LEU A 1 262 ? -5.797 6.636 -4.209 1.00 84.56 262 LEU A O 1
ATOM 2026 N N . LEU A 1 263 ? -4.768 4.889 -5.172 1.00 81.06 263 LEU A N 1
ATOM 2027 C CA . LEU A 1 263 ? -5.642 3.883 -4.564 1.00 81.06 263 LEU A CA 1
ATOM 2028 C C . LEU A 1 263 ? -5.471 3.827 -3.041 1.00 81.06 263 LEU A C 1
ATOM 2030 O O . LEU A 1 263 ? -6.466 3.694 -2.333 1.00 81.06 263 LEU A O 1
ATOM 2034 N N . GLU A 1 264 ? -4.251 3.997 -2.522 1.00 77.00 264 GLU A N 1
ATOM 2035 C CA . GLU A 1 264 ? -3.992 4.123 -1.078 1.00 77.00 264 GLU A CA 1
ATOM 2036 C C . GLU A 1 264 ? -4.733 5.341 -0.477 1.00 77.00 264 GLU A C 1
ATOM 2038 O O . GLU A 1 264 ? -5.363 5.214 0.575 1.00 77.00 264 GLU A O 1
ATOM 2043 N N . ILE A 1 265 ? -4.739 6.494 -1.162 1.00 82.56 265 ILE A N 1
ATOM 2044 C CA . ILE A 1 265 ? -5.499 7.686 -0.735 1.00 82.56 265 ILE A CA 1
ATOM 2045 C C . ILE A 1 265 ? -7.004 7.410 -0.752 1.00 82.56 265 ILE A C 1
ATOM 2047 O O . ILE A 1 265 ? -7.679 7.667 0.242 1.00 82.56 265 ILE A O 1
ATOM 2051 N N . LEU A 1 266 ? -7.537 6.881 -1.858 1.00 83.00 266 LEU A N 1
ATOM 2052 C CA . LEU A 1 266 ? -8.970 6.587 -1.987 1.00 83.00 266 LEU A CA 1
ATOM 2053 C C . LEU A 1 266 ? -9.436 5.600 -0.910 1.00 83.00 266 LEU A C 1
ATOM 2055 O O . LEU A 1 266 ? -10.482 5.805 -0.297 1.00 83.00 266 LEU A O 1
ATOM 2059 N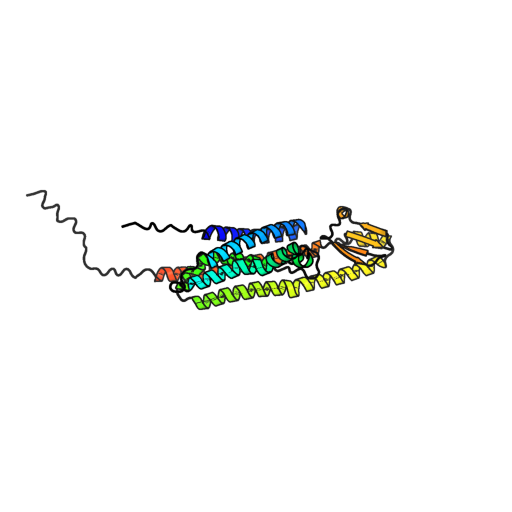 N . SER A 1 267 ? -8.615 4.587 -0.626 1.00 75.69 267 SER A N 1
ATOM 2060 C CA . SER A 1 267 ? -8.827 3.630 0.462 1.00 75.69 267 SER A CA 1
ATOM 2061 C C . SER A 1 267 ? -8.940 4.321 1.819 1.00 75.69 267 SER A C 1
ATOM 2063 O O . SER A 1 267 ? -9.892 4.095 2.566 1.00 75.69 267 SER A O 1
ATOM 2065 N N . ALA A 1 268 ? -7.967 5.178 2.138 1.00 77.19 268 ALA A N 1
ATOM 2066 C CA . ALA A 1 268 ? -7.923 5.887 3.408 1.00 77.19 268 ALA A CA 1
ATOM 2067 C C . ALA A 1 268 ? -9.094 6.873 3.547 1.00 77.19 268 ALA A C 1
ATOM 2069 O O . ALA A 1 268 ? -9.698 6.951 4.613 1.00 77.19 268 ALA A O 1
ATOM 2070 N N . LEU A 1 269 ? -9.467 7.579 2.473 1.00 82.75 269 LEU A N 1
ATOM 2071 C CA . LEU A 1 269 ? -10.626 8.477 2.461 1.00 82.75 269 LEU A CA 1
ATOM 2072 C C . LEU A 1 269 ? -11.935 7.719 2.695 1.00 82.75 269 LEU A C 1
ATOM 2074 O O . LEU A 1 269 ? -12.732 8.131 3.539 1.00 82.75 269 LEU A O 1
ATOM 2078 N N . LEU A 1 270 ? -12.134 6.590 2.010 1.00 77.94 270 LEU A N 1
ATOM 2079 C CA . LEU A 1 270 ? -13.299 5.726 2.209 1.00 77.94 270 LEU A CA 1
ATOM 2080 C C . LEU A 1 270 ? -13.394 5.282 3.673 1.00 77.94 270 LEU A C 1
ATOM 2082 O O . LEU A 1 270 ? -14.441 5.408 4.311 1.00 77.94 270 LEU A O 1
ATOM 2086 N N . ALA A 1 271 ? -12.274 4.846 4.237 1.00 71.75 271 ALA A N 1
ATOM 2087 C CA . ALA A 1 271 ? -12.224 4.345 5.596 1.00 71.75 271 ALA A CA 1
ATOM 2088 C C . ALA A 1 271 ? -12.248 5.430 6.683 1.00 71.75 271 ALA A C 1
ATOM 2090 O O . ALA A 1 271 ? -12.572 5.109 7.820 1.00 71.75 271 ALA A O 1
ATOM 2091 N N . ILE A 1 272 ? -11.954 6.696 6.367 1.00 76.69 272 ILE A N 1
ATOM 2092 C CA . ILE A 1 272 ? -12.231 7.847 7.244 1.00 76.69 272 ILE A CA 1
ATOM 2093 C C . ILE A 1 272 ? -13.712 8.231 7.163 1.00 76.69 272 ILE A C 1
ATOM 2095 O O . ILE A 1 272 ? -14.338 8.517 8.185 1.00 76.69 272 ILE A O 1
ATOM 2099 N N . SER A 1 273 ? -14.286 8.220 5.956 1.00 77.50 273 SER A N 1
ATOM 2100 C CA . SER A 1 273 ? -15.673 8.632 5.731 1.00 77.50 273 SER A CA 1
ATOM 2101 C C . SER A 1 273 ? -16.677 7.718 6.437 1.00 77.50 273 SER A C 1
ATOM 2103 O O . SER A 1 273 ? -17.629 8.220 7.026 1.00 77.50 273 SER A O 1
ATOM 2105 N N . LEU A 1 274 ? -16.445 6.400 6.473 1.00 71.81 274 LEU A N 1
ATOM 2106 C CA . LEU A 1 274 ? -17.378 5.459 7.103 1.00 71.81 274 LEU A CA 1
ATOM 2107 C C . LEU A 1 274 ? -17.546 5.680 8.621 1.00 71.81 274 LEU A C 1
ATOM 2109 O O . LEU A 1 274 ? -18.684 5.811 9.067 1.00 71.81 274 LEU A O 1
ATOM 2113 N N . PRO A 1 275 ? -16.470 5.754 9.430 1.00 69.00 275 PRO A N 1
ATOM 2114 C CA . PRO A 1 275 ? -16.531 6.140 10.838 1.00 69.00 275 PRO A CA 1
ATOM 2115 C C . PRO A 1 275 ? -17.251 7.462 11.079 1.00 69.00 275 PRO A C 1
ATOM 2117 O O . PRO A 1 275 ? -18.049 7.561 12.007 1.00 69.00 275 PRO A O 1
ATOM 2120 N N . LEU A 1 276 ? -16.993 8.469 10.241 1.00 74.38 276 LEU A N 1
ATOM 2121 C CA . LEU A 1 276 ? -17.633 9.778 10.361 1.00 74.38 276 LEU A CA 1
ATOM 2122 C C . LEU A 1 276 ? -19.132 9.703 10.058 1.00 74.38 276 LEU A C 1
ATOM 2124 O O . LEU A 1 276 ? -19.926 10.274 10.800 1.00 74.38 276 LEU A O 1
ATOM 2128 N N . LEU A 1 277 ? -19.528 8.962 9.020 1.00 74.19 277 LEU A N 1
ATOM 2129 C CA . LEU A 1 277 ? -20.932 8.724 8.678 1.00 74.19 277 LEU A CA 1
ATOM 2130 C C . LEU A 1 277 ? -21.651 7.921 9.766 1.00 74.19 277 LEU A C 1
ATOM 2132 O O . LEU A 1 277 ? -22.784 8.245 10.114 1.00 74.19 277 LEU A O 1
ATOM 2136 N N . LEU A 1 278 ? -20.986 6.920 10.350 1.00 70.75 278 LEU A N 1
ATOM 2137 C CA . LEU A 1 278 ? -21.502 6.167 11.494 1.00 70.75 278 LEU A CA 1
ATOM 2138 C C . LEU A 1 278 ? -21.686 7.075 12.712 1.00 70.75 278 LEU A C 1
ATOM 2140 O O . LEU A 1 278 ? -22.765 7.096 13.296 1.00 70.75 278 LEU A O 1
ATOM 2144 N N . ALA A 1 279 ? -20.676 7.869 13.072 1.00 68.19 279 ALA A N 1
ATOM 2145 C CA . ALA A 1 279 ? -20.769 8.806 14.188 1.00 68.19 279 ALA A CA 1
ATOM 2146 C C . ALA A 1 279 ? -21.878 9.852 13.964 1.00 68.19 279 ALA A C 1
ATOM 2148 O O . ALA A 1 279 ? -22.666 10.119 14.872 1.00 68.19 279 ALA A O 1
ATOM 2149 N N . ALA A 1 280 ? -21.994 10.395 12.749 1.00 72.38 280 ALA A N 1
ATOM 2150 C CA . ALA A 1 280 ? -23.038 11.349 12.383 1.00 72.38 280 ALA A CA 1
ATOM 2151 C C . ALA A 1 280 ? -24.443 10.723 12.414 1.00 72.38 280 ALA A C 1
ATOM 2153 O O . ALA A 1 280 ? -25.368 11.343 12.931 1.00 72.38 280 ALA A O 1
ATOM 2154 N N . GLY A 1 281 ? -24.602 9.493 11.914 1.00 70.62 281 GLY A N 1
ATOM 2155 C CA . GLY A 1 281 ? -25.879 8.774 11.901 1.00 70.62 281 GLY A CA 1
ATOM 2156 C C . GLY A 1 281 ? -26.324 8.257 13.273 1.00 70.62 281 GLY A C 1
ATOM 2157 O O . GLY A 1 281 ? -27.519 8.084 13.505 1.00 70.62 281 GLY A O 1
ATOM 2158 N N . LEU A 1 282 ? -25.385 8.033 14.199 1.00 66.50 282 LEU A N 1
ATOM 2159 C CA . LEU A 1 282 ? -25.669 7.592 15.570 1.00 66.50 282 LEU A CA 1
ATOM 2160 C C . LEU A 1 282 ? -25.939 8.759 16.536 1.00 66.50 282 LEU A C 1
ATOM 2162 O O . LEU A 1 282 ? -26.614 8.565 17.547 1.00 66.50 282 LEU A O 1
ATOM 2166 N N . ARG A 1 283 ? -25.474 9.974 16.214 1.00 64.31 283 ARG A N 1
ATOM 2167 C CA . ARG A 1 283 ? -25.646 11.179 17.045 1.00 64.31 283 ARG A CA 1
ATOM 2168 C C . ARG A 1 283 ? -27.109 11.516 17.402 1.00 64.31 283 ARG A C 1
ATOM 2170 O O . ARG A 1 283 ? -27.333 11.835 18.566 1.00 64.31 283 ARG A O 1
ATOM 2177 N N . PRO A 1 284 ? -28.106 11.421 16.495 1.00 60.28 284 PRO A N 1
ATOM 2178 C CA . PRO A 1 284 ? -29.502 11.714 16.835 1.00 60.28 284 PRO A CA 1
ATOM 2179 C C . PRO A 1 284 ? -30.064 10.741 17.879 1.00 60.28 284 PRO A C 1
ATOM 2181 O O . PRO A 1 284 ? -30.694 11.155 18.842 1.00 60.28 284 PRO A O 1
ATOM 2184 N N . ARG A 1 285 ? -29.744 9.446 17.754 1.00 60.31 285 ARG A N 1
ATOM 2185 C CA . ARG A 1 285 ? -30.250 8.399 18.659 1.00 60.31 285 ARG A CA 1
ATOM 2186 C C . ARG A 1 285 ? -29.666 8.491 20.069 1.00 60.31 285 ARG A C 1
ATOM 2188 O O . ARG A 1 285 ? -30.344 8.150 21.031 1.00 60.31 285 ARG A O 1
ATOM 2195 N N . LEU A 1 286 ? -28.421 8.955 20.186 1.00 57.31 286 LEU A N 1
ATOM 2196 C CA . LEU A 1 286 ? -27.786 9.237 21.476 1.00 57.31 286 LEU A CA 1
ATOM 2197 C C . LEU A 1 286 ? -28.436 10.435 22.185 1.00 57.31 286 LEU A C 1
ATOM 2199 O O . LEU A 1 286 ? -28.578 10.404 23.403 1.00 57.31 286 LEU A O 1
ATOM 2203 N N . SER A 1 287 ? -28.859 11.451 21.425 1.00 59.34 287 SER A N 1
ATOM 2204 C CA . SER A 1 287 ? -29.582 12.612 21.960 1.00 59.34 287 SER A CA 1
ATOM 2205 C C . SER A 1 287 ? -30.952 12.212 22.515 1.00 59.34 287 SER A C 1
ATOM 2207 O O . SER A 1 287 ? -31.294 12.603 23.627 1.00 59.34 287 SER A O 1
ATOM 2209 N N . ASP A 1 288 ? -31.701 11.377 21.788 1.00 56.38 288 ASP A N 1
ATOM 2210 C CA . ASP A 1 288 ? -33.039 10.935 22.208 1.00 56.38 288 ASP A CA 1
ATOM 2211 C C . ASP A 1 288 ? -32.988 9.997 23.430 1.00 56.38 288 ASP A C 1
ATOM 2213 O O . ASP A 1 288 ? -33.817 10.093 24.336 1.00 56.38 288 ASP A O 1
ATOM 2217 N N . GLY A 1 289 ? -31.979 9.119 23.500 1.00 52.88 289 GLY A N 1
ATOM 2218 C CA . GLY A 1 289 ? -31.772 8.219 24.639 1.00 52.88 289 GLY A CA 1
ATOM 2219 C C . GLY A 1 289 ? -31.344 8.933 25.928 1.00 52.88 289 GLY A C 1
ATOM 2220 O O . GLY A 1 289 ? -31.689 8.479 27.016 1.00 52.88 289 GLY A O 1
ATOM 2221 N N . GLN A 1 290 ? -30.634 10.065 25.827 1.00 51.88 290 GLN A N 1
ATOM 2222 C CA . GLN A 1 290 ? -30.294 10.904 26.985 1.00 51.88 290 GLN A CA 1
ATOM 2223 C C . GLN A 1 290 ? -31.497 11.699 27.508 1.00 51.88 290 GLN A C 1
ATOM 2225 O O . GLN A 1 290 ? -31.619 11.869 28.719 1.00 51.88 290 GLN A O 1
ATOM 2230 N N . SER A 1 291 ? -32.413 12.126 26.634 1.00 50.00 291 SER A N 1
ATOM 2231 C CA . SER A 1 291 ? -33.658 12.785 27.050 1.00 50.00 291 SER A CA 1
ATOM 2232 C C . SER A 1 291 ? -34.653 11.829 27.718 1.00 50.00 291 SER A C 1
ATOM 2234 O O . SER A 1 291 ? -35.408 12.260 28.581 1.00 50.00 291 SER A O 1
ATOM 2236 N N . ALA A 1 292 ? -34.635 10.537 27.372 1.00 49.94 292 ALA A N 1
ATOM 2237 C CA . ALA A 1 292 ? -35.493 9.519 27.990 1.00 49.94 292 ALA A CA 1
ATOM 2238 C C . ALA A 1 292 ? -34.946 8.944 29.316 1.00 49.94 292 ALA A C 1
ATOM 2240 O O . ALA A 1 292 ? -35.677 8.261 30.029 1.00 49.94 292 ALA A O 1
ATOM 2241 N N . ALA A 1 293 ? -33.669 9.185 29.636 1.00 46.88 293 ALA A N 1
ATOM 2242 C CA . ALA A 1 293 ? -33.002 8.672 30.838 1.00 46.88 293 ALA A CA 1
ATOM 2243 C C . ALA A 1 293 ? -32.988 9.662 32.015 1.00 46.88 293 ALA A C 1
ATOM 2245 O O . ALA A 1 293 ? -32.504 9.314 33.093 1.00 46.88 293 ALA A O 1
ATOM 2246 N N . LEU A 1 294 ? -33.519 10.876 31.834 1.00 45.84 294 LEU A N 1
ATOM 2247 C CA . LEU A 1 294 ? -33.938 11.683 32.974 1.00 45.84 294 LEU A CA 1
ATOM 2248 C C . LEU A 1 294 ? -35.128 10.951 33.607 1.00 45.84 294 LEU A C 1
ATOM 2250 O O . LEU A 1 294 ? -36.134 10.759 32.917 1.00 45.84 294 LEU A O 1
ATOM 2254 N N . PRO A 1 295 ? -35.035 10.495 34.872 1.00 51.53 295 PRO A N 1
ATOM 2255 C CA . PRO A 1 295 ? -36.231 10.052 35.563 1.00 51.53 295 PRO A CA 1
ATOM 2256 C C . PRO A 1 295 ? -37.231 11.211 35.482 1.00 51.53 295 PRO A C 1
ATOM 2258 O O . PRO A 1 295 ? -36.800 12.363 35.592 1.00 51.53 295 PRO A O 1
ATOM 2261 N N . PRO A 1 296 ? -38.531 10.958 35.239 1.00 49.28 296 PRO A N 1
ATOM 2262 C CA . PRO A 1 296 ? -39.507 12.006 35.470 1.00 49.28 296 PRO A CA 1
ATOM 2263 C C . PRO A 1 296 ? -39.232 12.512 36.881 1.00 49.28 296 PRO A C 1
ATOM 2265 O O . PRO A 1 296 ? -39.167 11.696 37.805 1.00 49.28 296 PRO A O 1
ATOM 2268 N N . ASP A 1 297 ? -38.982 13.815 37.021 1.00 51.69 297 ASP A N 1
ATOM 2269 C CA . ASP A 1 297 ? -39.084 14.482 38.310 1.00 51.69 297 ASP A CA 1
ATOM 2270 C C . ASP A 1 297 ? -40.453 14.069 38.841 1.00 51.69 297 ASP A C 1
ATOM 2272 O O . ASP A 1 297 ? -41.495 14.536 38.377 1.00 51.69 297 ASP A O 1
ATOM 2276 N N . SER A 1 298 ? -40.464 13.084 39.737 1.00 49.03 298 SER A N 1
ATOM 2277 C CA . SER A 1 298 ? -41.625 12.741 40.532 1.00 49.03 298 SER A CA 1
ATOM 2278 C C . SER A 1 298 ? -41.742 13.855 41.560 1.00 49.03 298 SER A C 1
ATOM 2280 O O . SER A 1 298 ? -41.433 13.676 42.738 1.00 49.03 298 SER A O 1
ATOM 2282 N N . ASP A 1 299 ? -42.117 15.027 41.059 1.00 49.09 299 ASP A N 1
ATOM 2283 C CA . ASP A 1 299 ? -42.445 16.232 41.797 1.00 49.09 299 ASP A CA 1
ATOM 2284 C C . ASP A 1 299 ? -43.867 16.072 42.348 1.00 49.09 299 ASP A C 1
ATOM 2286 O O . ASP A 1 299 ? -44.799 16.787 42.003 1.00 49.09 299 ASP A O 1
ATOM 2290 N N . ASP A 1 300 ? -44.031 15.033 43.168 1.00 50.31 300 ASP A N 1
ATOM 2291 C CA . ASP A 1 300 ? -45.249 14.729 43.916 1.00 50.31 300 ASP A CA 1
ATOM 2292 C C . ASP A 1 300 ? -44.864 14.379 45.364 1.00 50.31 300 ASP A C 1
ATOM 2294 O O . ASP A 1 300 ? -45.273 13.377 45.952 1.00 50.31 300 ASP A O 1
ATOM 2298 N N . SER A 1 301 ? -44.027 15.231 45.964 1.00 47.16 301 SER A N 1
ATOM 2299 C CA . SER A 1 301 ? -43.960 15.363 47.421 1.00 47.16 301 SER A CA 1
ATOM 2300 C C . SER A 1 301 ? -44.727 16.618 47.838 1.00 47.16 301 SER A C 1
ATOM 2302 O O . SER A 1 301 ? -44.170 17.717 47.825 1.00 47.16 301 SER A O 1
ATOM 2304 N N . PRO A 1 302 ? -46.000 16.500 48.254 1.00 53.16 302 PRO A N 1
ATOM 2305 C CA . PRO A 1 302 ? -46.674 17.585 48.935 1.00 53.16 302 PRO A CA 1
ATOM 2306 C C . PRO A 1 302 ? -46.146 17.590 50.367 1.00 53.16 302 PRO A C 1
ATOM 2308 O O . PRO A 1 302 ? -46.671 16.844 51.178 1.00 53.16 302 PRO A O 1
ATOM 2311 N N . LEU A 1 303 ? -45.078 18.344 50.655 1.00 54.88 303 LEU A N 1
ATOM 2312 C CA . LEU A 1 303 ? -44.682 18.849 51.986 1.00 54.88 303 LEU A CA 1
ATOM 2313 C C . LEU A 1 303 ? -43.210 19.280 51.956 1.00 54.88 303 LEU A C 1
ATOM 2315 O O . LEU A 1 303 ? -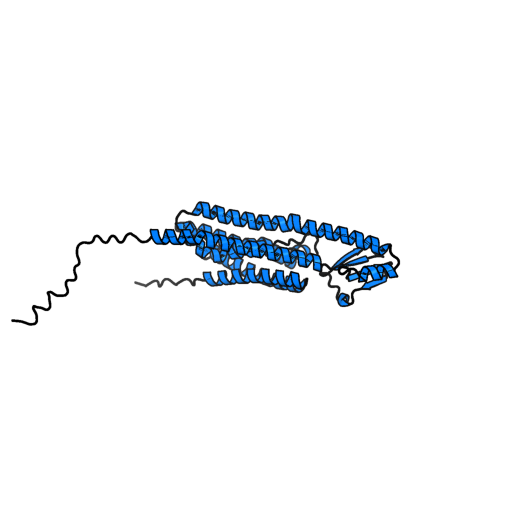42.324 18.505 52.281 1.00 54.88 303 LEU A O 1
ATOM 2319 N N . HIS A 1 304 ? -42.961 20.535 51.591 1.00 47.25 304 HIS A N 1
ATOM 2320 C CA . HIS A 1 304 ? -42.008 21.407 52.283 1.00 47.25 304 HIS A CA 1
ATOM 2321 C C . HIS A 1 304 ? -42.173 22.823 51.728 1.00 47.25 304 HIS A C 1
ATOM 2323 O O . HIS A 1 304 ? -41.391 23.318 50.923 1.00 47.25 304 HIS A O 1
ATOM 2329 N N . GLN A 1 305 ? -43.231 23.498 52.186 1.00 51.75 305 GLN A N 1
ATOM 2330 C CA . GLN A 1 305 ? -43.170 24.953 52.259 1.00 51.75 305 GLN A CA 1
ATOM 2331 C C . GLN A 1 305 ? -41.984 25.338 53.162 1.00 51.75 305 GLN A C 1
ATOM 2333 O O . GLN A 1 305 ? -41.729 24.649 54.157 1.00 51.75 305 GLN A O 1
ATOM 2338 N N . PRO A 1 306 ? -41.252 26.414 52.839 1.00 45.66 306 PRO A N 1
ATOM 2339 C CA . PRO A 1 306 ? -40.130 26.872 53.642 1.00 45.66 306 PRO A CA 1
ATOM 2340 C C . PRO A 1 306 ? -40.631 27.315 55.021 1.00 45.66 306 PRO A C 1
ATOM 2342 O O . PRO A 1 306 ? -41.263 28.361 55.168 1.00 45.66 306 PRO A O 1
ATOM 2345 N N . VAL A 1 307 ? -40.334 26.525 56.054 1.00 54.12 307 VAL A N 1
ATOM 2346 C CA . VAL A 1 307 ? -40.492 26.936 57.455 1.00 54.12 307 VAL A CA 1
ATOM 2347 C C . VAL A 1 307 ? -39.350 27.900 57.759 1.00 54.12 307 VAL A C 1
ATOM 2349 O O . VAL A 1 307 ? -38.292 27.504 58.231 1.00 54.12 307 VAL A O 1
ATOM 2352 N N . GLY A 1 308 ? -39.520 29.157 57.355 1.00 53.41 308 GLY A N 1
ATOM 2353 C CA . GLY A 1 308 ? -38.445 30.146 57.410 1.00 53.41 308 GLY A CA 1
ATOM 2354 C C . GLY A 1 308 ? -38.851 31.537 57.873 1.00 53.41 308 GLY A C 1
ATOM 2355 O O . GLY A 1 308 ? -37.974 32.389 57.945 1.00 53.41 308 GLY A O 1
ATOM 2356 N N . HIS A 1 309 ? -40.126 31.797 58.193 1.00 49.97 309 HIS A N 1
ATOM 2357 C CA . HIS A 1 309 ? -40.590 33.141 58.585 1.00 49.97 309 HIS A CA 1
ATOM 2358 C C . HIS A 1 309 ? -41.518 33.199 59.812 1.00 49.97 309 HIS A C 1
ATOM 2360 O O . HIS A 1 309 ? -41.937 34.286 60.178 1.00 49.97 309 HIS A O 1
ATOM 2366 N N . ALA A 1 310 ? -41.793 32.083 60.500 1.00 51.50 310 ALA A N 1
ATOM 2367 C CA . ALA A 1 310 ? -42.615 32.092 61.723 1.00 51.50 310 ALA A CA 1
ATOM 2368 C C . ALA A 1 310 ? -41.803 32.083 63.039 1.00 51.50 310 ALA A C 1
ATOM 2370 O O . ALA A 1 310 ? -42.378 32.243 64.109 1.00 51.50 310 ALA A O 1
ATOM 2371 N N . GLU A 1 311 ? -40.475 31.922 62.985 1.00 50.66 311 GLU A N 1
ATOM 2372 C CA . GLU A 1 311 ? -39.615 31.834 64.183 1.00 50.66 311 GLU A CA 1
ATOM 2373 C C . GLU A 1 311 ? -38.932 33.161 64.575 1.00 50.66 311 GLU A C 1
ATOM 2375 O O . GLU A 1 311 ? -38.274 33.232 65.609 1.00 50.66 311 GLU A O 1
ATOM 2380 N N . LEU A 1 312 ? -39.114 34.237 63.796 1.00 51.47 312 LEU A N 1
ATOM 2381 C CA . LEU A 1 312 ? -38.540 35.562 64.093 1.00 51.47 312 LEU A CA 1
ATOM 2382 C C . LEU A 1 312 ? -39.517 36.544 64.763 1.00 51.47 312 LEU A C 1
ATOM 2384 O O . LEU A 1 312 ? -39.062 37.501 65.385 1.00 51.47 312 LEU A O 1
ATOM 2388 N N . ASP A 1 313 ? -40.824 36.268 64.751 1.00 53.12 313 ASP A N 1
ATOM 2389 C CA . ASP A 1 313 ? -41.827 37.112 65.426 1.00 53.12 313 ASP A CA 1
ATOM 2390 C C . ASP A 1 313 ? -41.949 36.824 66.940 1.00 53.12 313 ASP A C 1
ATOM 2392 O O . ASP A 1 313 ? -42.607 37.562 67.667 1.00 53.12 313 ASP A O 1
ATOM 2396 N N . GLY A 1 314 ? -41.268 35.788 67.448 1.00 57.41 314 GLY A N 1
ATOM 2397 C CA . GLY A 1 314 ? -41.217 35.444 68.878 1.00 57.41 314 GLY A CA 1
ATOM 2398 C C . GLY A 1 314 ? -40.008 35.995 69.650 1.00 57.41 314 GLY A C 1
ATOM 2399 O O . GLY A 1 314 ? -39.945 35.825 70.866 1.00 57.41 314 GLY A O 1
ATOM 2400 N N . ILE A 1 315 ? -39.040 36.634 68.974 1.00 58.06 315 ILE A N 1
ATOM 2401 C CA . ILE A 1 315 ? -37.778 37.115 69.584 1.00 58.06 315 ILE A CA 1
ATOM 2402 C C . ILE A 1 315 ? -37.728 38.652 69.730 1.00 58.06 315 ILE A C 1
ATOM 2404 O O . ILE A 1 315 ? -36.913 39.171 70.493 1.00 58.06 315 ILE A O 1
ATOM 2408 N N . LEU A 1 316 ? -38.634 39.409 69.101 1.00 55.50 316 LEU A N 1
ATOM 2409 C CA . LEU A 1 316 ? -38.750 40.863 69.294 1.00 55.50 316 LEU A CA 1
ATOM 2410 C C . LEU A 1 316 ? -40.170 41.211 69.750 1.00 55.50 316 LEU A C 1
ATOM 2412 O O . LEU A 1 316 ? -41.075 41.416 68.949 1.00 55.50 316 LEU A O 1
ATOM 2416 N N . GLY A 1 317 ? -40.346 41.205 71.070 1.00 51.12 317 GLY A N 1
ATOM 2417 C CA . GLY A 1 317 ? -41.641 41.181 71.734 1.00 51.12 317 GLY A CA 1
ATOM 2418 C C . GLY A 1 317 ? -42.553 42.395 71.557 1.00 51.12 317 GLY A C 1
ATOM 2419 O O . GLY A 1 317 ? -42.126 43.519 71.283 1.00 51.12 317 GLY A O 1
ATOM 2420 N N . LYS A 1 318 ? -43.824 42.126 71.855 1.00 41.19 318 LYS A N 1
ATOM 2421 C CA . LYS A 1 318 ? -44.720 42.980 72.633 1.00 41.19 318 LYS A CA 1
ATOM 2422 C C . LYS A 1 318 ? -45.529 42.104 73.578 1.00 41.19 318 LYS A C 1
ATOM 2424 O O . LYS A 1 318 ? -45.948 41.017 73.129 1.00 41.19 318 LYS A O 1
#

Foldseek 3Di:
DDPPPPPPDPDCQVVLLVLLVVLLVLLLVLLVCCLVPVDLVSVVVSLVVNLVNLVVLVVVLVCCVPPVDDDPVPDDPLVVVVNVLSCQLRVQLCVQRVVLLVVCVVVVNVLSVQCCPSAPDLQNQQLSLLSSLSNNSSVLSVLVSVCCNVPVVPVVVVLVVVLVCVSVVLSCCVRVPVLNVVVVVVVVVVQVLQVVLQVDDLVVSQVSLVVDPFWQWWFAQNDTSDHDPVVPPPDNSFWDWDDDNGIITTTGCSVSSSVSSVSSNVSSVVSVVSSVVVSVVSVVVVVVVVVVPPDPPPPPDPDDDDPPPPVVQVPDDD

Mean predicted aligned error: 12.2 Å

pLDDT: mean 74.62, std 14.54, range [41.19, 94.62]